Protein 8Q1R (pdb70)

Foldseek 3Di:
DKWKWWAWFDDPWIFFWIWTADLVPGDIGTFDGHPAGFFQWAWEDFPQKIWTAWGWTGHPVHIATFQWIWIAHQVVSDIDTFDGHPAGFGQWEWEDAPRKIKIAWHDGVLRTFQWIWIAHPVVSDIGTFDGEPARFGLWEWEDDPRKIKTAWHQRSDATFQWMWIADVVVSDIDTADGHPARFRQWYWYDADQWIKTAWHDRPDFTFQWMWIARPVVSDIGTFDGEPARFGQWEWDDDPRKIWIAFHDGPPDQFQWIWIAHPVVSDIDTRHGHPGGGGRIHIYMGDHD/DPPVPPDDD

B-factor: mean 31.78, std 9.61, range [19.74, 98.1]

Organism: Mus musculus (NCBI:txid10090)

GO terms:
  GO:0005884 actin filament (C, IDA)
  GO:0034599 cellular response to oxidative stress (P, IDA)
  GO:0005737 cytoplasm (C, IDA)
  GO:0016234 inclusion body (C, IDA)
  GO:0010506 regulation of autophagy (P, IDA)
  GO:0031463 Cul3-RING ubiquitin ligase complex (C, IDA)
  GO:0016567 protein ubiquitination (P, IDA)
  GO:0006511 ubiquitin-dependent protein catabolic process (P, IDA)
  GO:0005737 cytoplasm (C, EXP)
  GO:0005515 protein binding (F, IPI)
  GO:0005783 endoplasmic reticulum (C, IDA)
  GO:0071353 cellular response to interleukin-4 (P, IDA)
  GO:0001701 in utero embryonic development (P, IMP)
  GO:0045604 regulation of epidermal cell differentiation (P, IMP)
  GO:0006355 regulation of DNA-templated transcription (P, IMP)
  GO:0005737 cytoplasm (C, IPI)
  GO:0042802 identical protein binding (F, IPI)
  GO:0042802 identical protein binding (F, IMP)
  GO:0032991 protein-containing complex (C, IMP)
  GO:0097718 disordered domain specific binding (F, IPI)

InterPro domains:
  IPR000210 BTB/POZ domain [PF00651] (67-178)
  IPR000210 BTB/POZ domain [PS50097] (77-149)
  IPR000210 BTB/POZ domain [SM00225] (77-179)
  IPR006652 Kelch repeat type 1 [PF01344] (319-359)
  IPR006652 Kelch repeat type 1 [PF01344] (361-410)
  IPR006652 Kelch repeat type 1 [PF01344] (412-456)
  IPR006652 Kelch repeat type 1 [PF01344] (459-504)
  IPR006652 Kelch repeat type 1 [PF01344] (507-551)
  IPR006652 Kelch repeat type 1 [PF01344] (554-598)
  IPR006652 Kelch repeat type 1 [SM00612] (327-372)
  IPR006652 Kelch repeat type 1 [SM00612] (373-423)
  IPR006652 Kelch repeat type 1 [SM00612] (424-470)
  IPR006652 Kelch repeat type 1 [SM00612] (471-517)
  IPR006652 Kelch repeat type 1 [SM00612] (518-564)
  IPR006652 Kelch repeat type 1 [SM00612] (565-611)
  IPR011333 SKP1/BTB/POZ domain superfamily [G3DSA:3.30.710.10] (45-180)
  IPR011333 SKP1/BTB/POZ domain superfamily [SSF54695] (53-177)
  IPR011705 BTB/Kelch-associated [PF07707] (184-285)
  IPR011705 BTB/Kelch-associated [SM00875] (184-286)
  IPR015915 Kelch-type beta-propeller [G3DSA:2.120.10.80] (309-624)

Sequence (297 aa):
GRLIYTAGGYFRQSLSSYLEAYNPSNGSWLRLADLQVPRSGLAGCVVGGLLYAVGGRNNSPDGNTDSSALDCYNPMTNQWSPCASMSVPRNRIGVGVIDDGHIYAVGGSHGCCIHHSSVERYEPERDEWHLVAPMLTRRIGVGVAVLNRLLYAVGGFDGTNRLNSAECYYPERNEWRMITPMNTIRSGAGVCVVLHNCIYAAGGYDGQDQLNSVERYDVETETWTFVAPMRHHRSALGITVHQGKIYVLGGYDGHTFLDSVECYDPDSDTWSEVTRMTSGRSGVGVAVTMEPCDPETGECL

Nearest PDB structures (foldseek):
  6tg8-assembly1_AAA  TM=1.001E+00  e=6.255E-51  Homo sapiens
  7xm3-assembly1_A  TM=9.985E-01  e=1.032E-48  Homo sapiens
  8ehv-assembly2_B  TM=9.997E-01  e=8.430E-48  Homo sapiens
  6hrl-assembly2_B  TM=9.735E-01  e=6.333E-32  Homo sapiens
  6ttk-assembly3_C  TM=9.730E-01  e=1.495E-31  Homo sapiens

Radius of gyration: 16.95 Å; Cα contacts (8 Å, |Δi|>4): 980; chains: 2; bounding box: 41×48×44 Å

Secondary structure (DSSP, 8-state):
-EEEEEE--EESEE---EEEEETTTTEEEEEPPPSS--BS-EEEEETTEEEEE--EEEETTEEEE---EEEEETTTTEEEE-PPPSS--BT-EEEEETTEEEEE--EETTEE---EEEEETTTTEEEE-PPPSS--BS-EEEEETTEEEEE--B-SS-B---EEEEEGGGTEEEEEPPPSS--BS-EEEEETTEEEEE--B-SSSB---EEEEETTTTEEEE-PPPSS--BS-EEEEETTEEEEE--B-SS-B--EEEEEETTTTEEEEEEE-SS--BS-EEEEEE--/--TTT----

Solvent-accessible surface area: 11925 Å² total; per-residue (Å²): 83,124,3,0,1,0,3,0,0,4,86,182,68,1,14,21,62,0,9,1,8,18,36,106,105,37,51,50,84,144,18,30,62,8,116,89,40,6,2,13,8,13,13,10,36,22,80,22,57,3,7,0,0,0,0,53,29,13,34,117,143,36,67,96,28,20,29,32,1,20,11,0,50,3,136,74,63,114,19,55,100,30,30,68,10,67,42,28,0,13,28,12,5,15,6,43,9,94,25,42,0,11,0,0,0,0,13,80,54,113,100,38,15,31,30,0,1,44,4,26,36,134,144,66,60,28,86,107,33,21,74,8,108,28,146,0,12,8,8,5,15,8,38,21,124,161,36,0,9,0,2,0,0,43,38,34,111,86,72,21,58,22,0,0,0,5,52,38,154,163,77,62,10,107,90,23,52,66,5,90,24,72,1,0,5,16,3,10,10,32,7,132,63,13,0,4,0,1,0,0,18,41,32,162,69,12,20,38,26,0,0,75,8,43,31,131,81,106,67,18,74,98,20,22,72,2,151,55,72,0,0,12,14,3,25,17,43,18,160,26,84,0,16,0,2,0,0,21,43,38,165,58,38,9,32,6,1,0,9,1,40,29,141,62,67,70,19,56,74,57,26,166,6,84,44,15,0,0,9,11,2,15,9,16,3,75,78,60,98,47,47,5,9,5,10,76,178

Structure (mmCIF, N/CA/C/O backbone):
data_8Q1R
#
_entry.id   8Q1R
#
_cell.length_a   103.039
_cell.length_b   103.039
_cell.length_c   55.727
_cell.angle_alpha   90
_cell.angle_beta   90
_cell.angle_gamma   120
#
_symmetry.space_group_name_H-M   'P 61'
#
loop_
_entity.id
_entity.type
_entity.pdbx_description
1 polymer 'Kelch-like ECH-associated protein 1'
2 polymer 'Stapled peptide'
3 non-polymer 'SULFATE ION'
4 non-polymer 'SODIUM ION'
5 non-polymer 'ethyl 2-[(4,6-diethylpyrimidin-2-yl)-methyl-amino]ethanoate'
6 water water
#
loop_
_atom_site.group_PDB
_atom_site.id
_atom_site.type_symbol
_atom_site.label_atom_id
_atom_site.label_alt_id
_atom_site.label_comp_id
_atom_site.label_asym_id
_atom_site.label_entity_id
_atom_site.label_seq_id
_atom_site.pdbx_PDB_ins_code
_atom_site.Cartn_x
_atom_site.Cartn_y
_atom_site.Cartn_z
_atom_site.occupancy
_atom_site.B_iso_or_equiv
_atom_site.auth_seq_id
_atom_site.auth_comp_id
_atom_site.auth_asym_id
_atom_site.auth_atom_id
_atom_site.pdbx_PDB_model_num
ATOM 1 N N . GLY A 1 4 ? -98.311 96.207 17.876 1 44.74 325 GLY A N 1
ATOM 2 C CA . GLY A 1 4 ? -97.544 97.432 18.044 1 44.56 325 GLY A CA 1
ATOM 3 C C . GLY A 1 4 ? -96.655 97.768 16.858 1 43.76 325 GLY A C 1
ATOM 4 O O . GLY A 1 4 ? -95.601 98.399 17.028 1 45.18 325 GLY A O 1
ATOM 5 N N . ARG A 1 5 ? -97.072 97.362 15.651 1 41.1 326 ARG A N 1
ATOM 6 C CA . ARG A 1 5 ? -96.3 97.647 14.44 1 39.5 326 ARG A CA 1
ATOM 7 C C . ARG A 1 5 ? -96.981 98.703 13.565 1 36.18 326 ARG A C 1
ATOM 8 O O . ARG A 1 5 ? -98.207 98.707 13.388 1 35.63 326 ARG A O 1
ATOM 16 N N . LEU A 1 6 ? -96.172 99.653 13.051 1 32.77 327 LEU A N 1
ATOM 17 C CA . LEU A 1 6 ? -96.688 100.724 12.242 1 31.52 327 LEU A CA 1
ATOM 18 C C . LEU A 1 6 ? -96.118 100.724 10.827 1 28.81 327 LEU A C 1
ATOM 19 O O . LEU A 1 6 ? -95.045 100.185 10.576 1 29.03 327 LEU A O 1
ATOM 24 N N . ILE A 1 7 ? -96.86 101.298 9.898 1 26.34 328 ILE A N 1
ATOM 25 C CA . ILE A 1 7 ? -96.394 101.495 8.546 1 26.84 328 ILE A CA 1
ATOM 26 C C . ILE A 1 7 ? -95.786 102.901 8.455 1 27.15 328 ILE A C 1
ATOM 27 O O . ILE A 1 7 ? -96.499 103.894 8.61 1 27.36 328 ILE A O 1
ATOM 32 N N . TYR A 1 8 ? -94.496 102.967 8.239 1 25.99 329 TYR A N 1
ATOM 33 C CA . TYR A 1 8 ? -93.797 104.264 8.135 1 26.27 329 TYR A CA 1
ATOM 34 C C . TYR A 1 8 ? -93.701 104.707 6.7 1 25.75 329 TYR A C 1
ATOM 35 O O . TYR A 1 8 ? -93.32 103.898 5.853 1 25.29 329 TYR A O 1
ATOM 44 N N . THR A 1 9 ? -93.94 106.006 6.407 1 25.62 330 THR A N 1
ATOM 45 C CA . THR A 1 9 ? -93.747 106.542 5.065 1 26.62 330 THR A CA 1
ATOM 46 C C . THR A 1 9 ? -92.764 107.696 5.214 1 26.82 330 THR A C 1
ATOM 47 O O . THR A 1 9 ? -92.978 108.598 6.018 1 27.43 330 THR A O 1
ATOM 51 N N . ALA A 1 10 ? -91.736 107.659 4.419 1 25 331 ALA A N 1
ATOM 52 C CA . ALA A 1 10 ? -90.657 108.632 4.5 1 25.16 331 ALA A CA 1
ATOM 53 C C . ALA A 1 10 ? -90.491 109.332 3.191 1 24.96 331 ALA A C 1
ATOM 54 O O . ALA A 1 10 ? -90.47 108.699 2.144 1 24.79 331 ALA A O 1
ATOM 56 N N . GLY A 1 11 ? -90.329 110.651 3.252 1 24.63 332 GLY A N 1
ATOM 57 C CA . GLY A 1 11 ? -90.079 111.407 2.039 1 25.66 332 GLY A CA 1
ATOM 58 C C . GLY A 1 11 ? -91.24 111.454 1.071 1 25.47 332 GLY A C 1
ATOM 59 O O . GLY A 1 11 ? -92.427 111.397 1.465 1 26.01 332 GLY A O 1
ATOM 60 N N . GLY A 1 12 ? -90.894 111.603 -0.203 1 24.92 333 GLY A N 1
ATOM 61 C CA . GLY A 1 12 ? -91.918 111.736 -1.229 1 26.21 333 GLY A CA 1
ATOM 62 C C . GLY A 1 12 ? -91.892 113.096 -1.907 1 26.52 333 GLY A C 1
ATOM 63 O O . GLY A 1 12 ? -90.987 113.906 -1.677 1 25.31 333 GLY A O 1
ATOM 64 N N . TYR A 1 13 ? -92.89 113.361 -2.749 1 25.87 334 TYR A N 1
ATOM 65 C CA . TYR A 1 13 ? -92.944 114.592 -3.512 1 26.78 334 TYR A CA 1
ATOM 66 C C . TYR A 1 13 ? -94.354 115.127 -3.652 1 28.22 334 TYR A C 1
ATOM 67 O O . TYR A 1 13 ? -95.289 114.361 -3.935 1 28.31 334 TYR A O 1
ATOM 76 N N . PHE A 1 14 ? -94.443 116.454 -3.54 1 28.78 335 PHE A N 1
ATOM 77 C CA . PHE A 1 14 ? -95.643 117.222 -3.812 1 30.68 335 PHE A CA 1
ATOM 78 C C . PHE A 1 14 ? -95.119 118.648 -3.923 1 31.26 335 PHE A C 1
ATOM 79 O O . PHE A 1 14 ? -94.686 119.228 -2.922 1 31.38 335 PHE A O 1
ATOM 87 N N . ARG A 1 15 ? -95.011 119.154 -5.141 1 31.97 336 ARG A N 1
ATOM 88 C CA . ARG A 1 15 ? -94.45 120.489 -5.47 1 31.99 336 ARG A CA 1
ATOM 89 C C . ARG A 1 15 ? -92.954 120.463 -5.397 1 32.43 336 ARG A C 1
ATOM 90 O O . ARG A 1 15 ? -92.293 120.973 -6.286 1 33.49 336 ARG A O 1
ATOM 98 N N . GLN A 1 16 ? -92.414 119.837 -4.361 1 30.09 337 GLN A N 1
ATOM 99 C CA . GLN A 1 16 ? -90.967 119.622 -4.198 1 29.28 337 GLN A CA 1
ATOM 100 C C . GLN A 1 16 ? -90.779 118.326 -3.418 1 28.27 337 GLN A C 1
ATOM 101 O O . GLN A 1 16 ? -91.745 117.787 -2.828 1 27.53 337 GLN A O 1
ATOM 107 N N . SER A 1 17 ? -89.533 117.806 -3.364 1 26.92 338 SER A N 1
ATOM 108 C CA . SER A 1 17 ? -89.291 116.608 -2.548 1 27.41 338 SER A CA 1
ATOM 109 C C . SER A 1 17 ? -89.474 117.014 -1.077 1 27.36 338 SER A C 1
ATOM 110 O O . SER A 1 17 ? -89.207 118.168 -0.668 1 27.95 338 SER A O 1
ATOM 113 N N . LEU A 1 18 ? -89.919 116.065 -0.303 1 26.16 339 LEU A N 1
ATOM 114 C CA . LEU A 1 18 ? -90.392 116.247 1.053 1 26.43 339 LEU A CA 1
ATOM 115 C C . LEU A 1 18 ? -89.495 115.558 2.089 1 26.84 339 LEU A C 1
ATOM 116 O O . LEU A 1 18 ? -88.788 114.585 1.777 1 25.91 339 LEU A O 1
ATOM 121 N N A SER A 1 19 ? -89.551 116.04 3.331 0.5 27.35 340 SER A N 1
ATOM 122 N N B SER A 1 19 ? -89.568 116.024 3.33 0.5 26.6 340 SER A N 1
ATOM 123 C CA A SER A 1 19 ? -88.801 115.422 4.416 0.5 28.08 340 SER A CA 1
ATOM 124 C CA B SER A 1 19 ? -88.816 115.415 4.421 0.5 26.44 340 SER A CA 1
ATOM 125 C C A SER A 1 19 ? -89.702 114.728 5.453 0.5 28.79 340 SER A C 1
ATOM 126 C C B SER A 1 19 ? -89.695 114.66 5.421 0.5 28.22 340 SER A C 1
ATOM 127 O O A SER A 1 19 ? -89.19 114.312 6.492 0.5 29.19 340 SER A O 1
ATOM 128 O O B SER A 1 19 ? -89.168 114.16 6.417 0.5 28.67 340 SER A O 1
ATOM 133 N N . TYR A 1 20 ? -91.011 114.554 5.167 1 27.93 341 TYR A N 1
ATOM 134 C CA . TYR A 1 20 ? -91.897 113.958 6.124 1 29.23 341 TYR A CA 1
ATOM 135 C C . TYR A 1 20 ? -91.543 112.539 6.517 1 28.48 341 TYR A C 1
ATOM 136 O O . TYR A 1 20 ? -91.151 111.743 5.671 1 28.52 341 TYR A O 1
ATOM 145 N N . LEU A 1 21 ? -91.694 112.243 7.792 1 27.61 342 LEU A N 1
ATOM 146 C CA . LEU A 1 21 ? -91.729 110.873 8.265 1 27.49 342 LEU A CA 1
ATOM 147 C C . LEU A 1 21 ? -93.039 110.743 9.033 1 27.76 342 LEU A C 1
ATOM 148 O O . LEU A 1 21 ? -93.243 111.439 10.03 1 29.29 342 LEU A O 1
ATOM 153 N N . GLU A 1 22 ? -93.955 109.902 8.523 1 27.43 343 GLU A N 1
ATOM 154 C CA . GLU A 1 22 ? -95.23 109.736 9.205 1 27.93 343 GLU A CA 1
ATOM 155 C C . GLU A 1 22 ? -95.481 108.225 9.382 1 29.18 343 GLU A C 1
ATOM 156 O O . GLU A 1 22 ? -94.943 107.418 8.61 1 31.08 343 GLU A O 1
ATOM 162 N N . ALA A 1 23 ? -96.196 107.848 10.436 1 28.56 344 ALA A N 1
ATOM 163 C CA . ALA A 1 23 ? -96.428 106.432 10.705 1 29.59 344 ALA A CA 1
ATOM 164 C C . ALA A 1 23 ? -97.908 106.171 10.886 1 30.37 344 ALA A C 1
ATOM 165 O O . ALA A 1 23 ? -98.58 106.87 11.645 1 30.99 344 ALA A O 1
ATOM 167 N N . TYR A 1 24 ? -98.398 105.188 10.166 1 30.15 345 TYR A N 1
ATOM 168 C CA . TYR A 1 24 ? -99.799 104.777 10.182 1 30.79 345 TYR A CA 1
ATOM 169 C C . TYR A 1 24 ? -99.978 103.536 11.039 1 31.39 345 TYR A C 1
ATOM 170 O O . TYR A 1 24 ? -99.2 102.584 10.912 1 30.54 345 TYR A O 1
ATOM 179 N N . ASN A 1 25 ? -100.997 103.542 11.914 1 31.83 346 ASN A N 1
ATOM 180 C CA . ASN A 1 25 ? -101.32 102.396 12.76 1 32.24 346 ASN A CA 1
ATOM 181 C C . ASN A 1 25 ? -102.58 101.718 12.24 1 33.83 346 ASN A C 1
ATOM 182 O O . ASN A 1 25 ? -103.682 102.152 12.548 1 33.73 346 ASN A O 1
ATOM 187 N N . PRO A 1 26 ? -102.439 100.572 11.558 1 32.94 347 PRO A N 1
ATOM 188 C CA . PRO A 1 26 ? -103.626 99.874 11.048 1 33.26 347 PRO A CA 1
ATOM 189 C C . PRO A 1 26 ? -104.594 99.492 12.142 1 34.16 347 PRO A C 1
ATOM 190 O O . PRO A 1 26 ? -105.797 99.387 11.87 1 35.28 347 PRO A O 1
ATOM 194 N N . SER A 1 27 ? -104.093 99.268 13.371 1 34.38 348 SER A N 1
ATOM 195 C CA . SER A 1 27 ? -104.986 98.849 14.464 1 36.58 348 SER A CA 1
ATOM 196 C C . SER A 1 27 ? -105.989 99.936 14.877 1 36.95 348 SER A C 1
ATOM 197 O O . SER A 1 27 ? -107.048 99.593 15.405 1 36.71 348 SER A O 1
ATOM 200 N N . ASN A 1 28 ? -105.646 101.267 14.722 1 35.54 349 ASN A N 1
ATOM 201 C CA . ASN A 1 28 ? -106.606 102.289 15.151 1 36.19 349 ASN A CA 1
ATOM 202 C C . ASN A 1 28 ? -106.848 103.422 14.118 1 36.6 349 ASN A C 1
ATOM 203 O O . ASN A 1 28 ? -107.544 104.373 14.436 1 38.24 349 ASN A O 1
ATOM 208 N N . GLY A 1 29 ? -106.23 103.316 12.934 1 36.03 350 GLY A N 1
ATOM 209 C CA . GLY A 1 29 ? -106.4 104.254 11.839 1 37.15 350 GLY A CA 1
ATOM 210 C C . GLY A 1 29 ? -105.689 105.581 12.043 1 37.93 350 GLY A C 1
ATOM 211 O O . GLY A 1 29 ? -105.89 106.508 11.248 1 39.47 350 GLY A O 1
ATOM 212 N N . SER A 1 30 ? -104.82 105.692 13.068 1 36.28 351 SER A N 1
ATOM 213 C CA . SER A 1 30 ? -104.155 106.983 13.344 1 35.76 351 SER A CA 1
ATOM 214 C C . SER A 1 30 ? -102.887 107.174 12.562 1 34.37 351 SER A C 1
ATOM 215 O O . SER A 1 30 ? -102.183 106.198 12.195 1 34.05 351 SER A O 1
ATOM 218 N N . TRP A 1 31 ? -102.539 108.449 12.369 1 33.04 352 TRP A N 1
ATOM 219 C CA . TRP A 1 31 ? -101.27 108.813 11.746 1 33.5 352 TRP A CA 1
ATOM 220 C C . TRP A 1 31 ? -100.475 109.628 12.771 1 35.3 352 TRP A C 1
ATOM 221 O O . TRP A 1 31 ? -101.051 110.441 13.506 1 37.51 352 TRP A O 1
ATOM 232 N N . LEU A 1 32 ? -99.168 109.438 12.81 1 34.86 353 LEU A N 1
ATOM 233 C CA . LEU A 1 32 ? -98.298 110.176 13.717 1 35.92 353 LEU A CA 1
ATOM 234 C C . LEU A 1 32 ? -97.245 110.836 12.879 1 34.05 353 LEU A C 1
ATOM 235 O O . LEU A 1 32 ? -96.622 110.16 12.085 1 32.59 353 LEU A O 1
ATOM 240 N N . ARG A 1 33 ? -97.001 112.133 13.08 1 33.27 354 ARG A N 1
ATOM 241 C CA . ARG A 1 33 ? -95.901 112.781 12.373 1 32.75 354 ARG A CA 1
ATOM 242 C C . ARG A 1 33 ? -94.683 112.669 13.29 1 34.49 354 ARG A C 1
ATOM 243 O O . ARG A 1 33 ? -94.725 113.076 14.453 1 36.99 354 ARG A O 1
ATOM 251 N N . LEU A 1 34 ? -93.567 112.204 12.744 1 31.98 355 LEU A N 1
ATOM 252 C CA . LEU A 1 34 ? -92.362 111.98 13.507 1 32.13 355 LEU A CA 1
ATOM 253 C C . LEU A 1 34 ? -91.225 112.858 12.964 1 32.46 355 LEU A C 1
ATOM 254 O O . LEU A 1 34 ? -91.455 113.755 12.118 1 33.33 355 LEU A O 1
ATOM 259 N N . ALA A 1 35 ? -89.994 112.653 13.469 1 32.91 356 ALA A N 1
ATOM 260 C CA . ALA A 1 35 ? -88.885 113.527 13.055 1 31.8 356 ALA A CA 1
ATOM 261 C C . ALA A 1 35 ? -88.649 113.538 11.552 1 30.52 356 ALA A C 1
ATOM 262 O O . ALA A 1 35 ? -88.676 112.487 10.912 1 29.4 356 ALA A O 1
ATOM 264 N N . ASP A 1 36 ? -88.529 114.718 10.983 1 30.41 357 ASP A N 1
ATOM 265 C CA . ASP A 1 36 ? -88.265 114.875 9.566 1 29.35 357 ASP A CA 1
ATOM 266 C C . ASP A 1 36 ? -86.931 114.283 9.188 1 27.8 357 ASP A C 1
ATOM 267 O O . ASP A 1 36 ? -85.952 114.391 9.944 1 29.09 357 ASP A O 1
ATOM 272 N N . LEU A 1 37 ? -86.833 113.779 7.94 1 26.67 358 LEU A N 1
ATOM 273 C CA . LEU A 1 37 ? -85.529 113.466 7.342 1 27.35 358 LEU A CA 1
ATOM 274 C C . LEU A 1 37 ? -84.654 114.763 7.359 1 29.59 358 LEU A C 1
ATOM 275 O O . LEU A 1 37 ? -85.169 115.891 7.254 1 30.48 358 LEU A O 1
ATOM 280 N N . GLN A 1 38 ? -83.356 114.564 7.481 1 30.26 359 GLN A N 1
ATOM 281 C CA . GLN A 1 38 ? -82.42 115.689 7.507 1 31.06 359 GLN A CA 1
ATOM 282 C C . GLN A 1 38 ? -82.346 116.401 6.14 1 30.56 359 GLN A C 1
ATOM 283 O O . GLN A 1 38 ? -82.103 117.618 6.063 1 30.77 359 GLN A O 1
ATOM 289 N N . VAL A 1 39 ? -82.557 115.639 5.059 1 28.7 360 VAL A N 1
ATOM 290 C CA . VAL A 1 39 ? -82.54 116.161 3.708 1 28.47 360 VAL A CA 1
ATOM 291 C C . VAL A 1 39 ? -83.814 115.67 3.011 1 27.4 360 VAL A C 1
ATOM 292 O O . VAL A 1 39 ? -84.076 114.432 3.006 1 28.34 360 VAL A O 1
ATOM 296 N N . PRO A 1 40 ? -84.578 116.542 2.34 1 27.21 361 PRO A N 1
ATOM 297 C CA . PRO A 1 40 ? -85.769 116.04 1.611 1 27.71 361 PRO A CA 1
ATOM 298 C C . PRO A 1 40 ? -85.361 115.084 0.494 1 26.26 361 PRO A C 1
ATOM 299 O O . PRO A 1 40 ? -84.304 115.286 -0.137 1 26.69 361 PRO A O 1
ATOM 303 N N . ARG A 1 41 ? -86.242 114.111 0.19 1 24.6 362 ARG A N 1
ATOM 304 C CA . ARG A 1 41 ? -85.941 113.199 -0.889 1 24.11 362 ARG A CA 1
ATOM 305 C C . ARG A 1 41 ? -87.21 112.507 -1.334 1 24.76 362 ARG A C 1
ATOM 306 O O . ARG A 1 41 ? -88.08 112.22 -0.511 1 24.68 362 ARG A O 1
ATOM 314 N N . SER A 1 42 ? -87.333 112.33 -2.632 1 24.44 363 SER A N 1
ATOM 315 C CA . SER A 1 42 ? -88.357 111.482 -3.267 1 24.85 363 SER A CA 1
ATOM 316 C C . SER A 1 42 ? -87.602 110.425 -4.145 1 24.89 363 SER A C 1
ATOM 317 O O . SER A 1 42 ? -86.386 110.551 -4.412 1 23.62 363 SER A O 1
ATOM 320 N N . GLY A 1 43 ? -88.28 109.331 -4.479 1 23.58 364 GLY A N 1
ATOM 321 C CA . GLY A 1 43 ? -87.628 108.267 -5.245 1 22.92 364 GLY A CA 1
ATOM 322 C C . GLY A 1 43 ? -86.649 107.455 -4.409 1 22.89 364 GLY A C 1
ATOM 323 O O . GLY A 1 43 ? -85.762 106.773 -4.967 1 21.77 364 GLY A O 1
ATOM 324 N N . LEU A 1 44 ? -86.786 107.535 -3.083 1 22.49 365 LEU A N 1
ATOM 325 C CA . LEU A 1 44 ? -85.99 106.752 -2.153 1 23.42 365 LEU A CA 1
ATOM 326 C C . LEU A 1 44 ? -86.696 105.426 -1.873 1 22.75 365 LEU A C 1
ATOM 327 O O . LEU A 1 44 ? -87.841 105.23 -2.288 1 24.55 365 LEU A O 1
ATOM 332 N N . ALA A 1 45 ? -86.033 104.558 -1.125 1 22.5 366 ALA A N 1
ATOM 333 C CA . ALA A 1 45 ? -86.688 103.352 -0.648 1 21.95 366 ALA A CA 1
ATOM 334 C C . ALA A 1 45 ? -86.521 103.297 0.847 1 23.28 366 ALA A C 1
ATOM 335 O O . ALA A 1 45 ? -85.545 103.829 1.401 1 24.64 366 ALA A O 1
ATOM 337 N N . GLY A 1 46 ? -87.449 102.627 1.517 1 23.2 367 GLY A N 1
ATOM 338 C CA . GLY A 1 46 ? -87.336 102.409 2.947 1 23.39 367 GLY A CA 1
ATOM 339 C C . GLY A 1 46 ? -87.172 100.92 3.23 1 24.63 367 GLY A C 1
ATOM 340 O O . GLY A 1 46 ? -87.624 100.084 2.439 1 24.4 367 GLY A O 1
ATOM 341 N N . CYS A 1 47 ? -86.576 100.596 4.37 1 23.61 368 CYS A N 1
ATOM 342 C CA . CYS A 1 47 ? -86.496 99.206 4.807 1 24.02 368 CYS A CA 1
ATOM 343 C C . CYS A 1 47 ? -86.201 99.167 6.3 1 25.16 368 CYS A C 1
ATOM 344 O O . CYS A 1 47 ? -85.852 100.195 6.896 1 24.58 368 CYS A O 1
ATOM 347 N N . VAL A 1 48 ? -86.307 97.989 6.917 1 25.88 369 VAL A N 1
ATOM 348 C CA . VAL A 1 48 ? -86.05 97.865 8.333 1 26.98 369 VAL A CA 1
ATOM 349 C C . VAL A 1 48 ? -85.078 96.711 8.587 1 28.34 369 VAL A C 1
ATOM 350 O O . VAL A 1 48 ? -85.19 95.643 7.968 1 28.52 369 VAL A O 1
ATOM 354 N N . VAL A 1 49 ? -84.12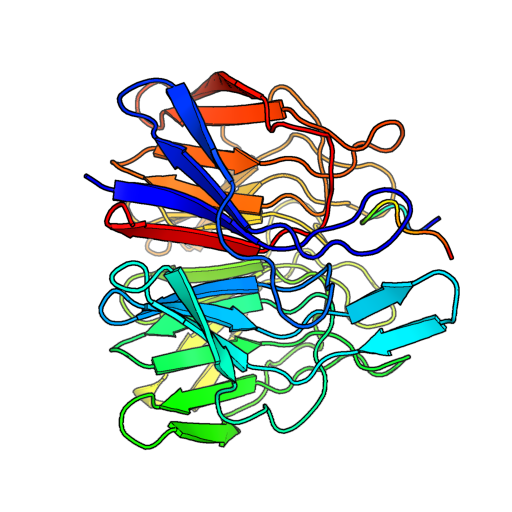5 96.924 9.485 1 27.86 370 VAL A N 1
ATOM 355 C CA . VAL A 1 49 ? -83.189 95.879 9.92 1 28.35 370 VAL A CA 1
ATOM 356 C C . VAL A 1 49 ? -83.025 96.029 11.416 1 30.65 370 VAL A C 1
ATOM 357 O O . VAL A 1 49 ? -82.674 97.116 11.868 1 30.6 370 VAL A O 1
ATOM 361 N N . GLY A 1 50 ? -83.313 94.969 12.179 1 33.66 371 GLY A N 1
ATOM 362 C CA . GLY A 1 50 ? -83.13 94.997 13.631 1 36.63 371 GLY A CA 1
ATOM 363 C C . GLY A 1 50 ? -83.836 96.13 14.349 1 39.58 371 GLY A C 1
ATOM 364 O O . GLY A 1 50 ? -83.236 96.825 15.176 1 41.56 371 GLY A O 1
ATOM 365 N N . GLY A 1 51 ? -85.076 96.368 13.967 1 40.31 372 GLY A N 1
ATOM 366 C CA . GLY A 1 51 ? -85.873 97.432 14.576 1 41.57 372 GLY A CA 1
ATOM 367 C C . GLY A 1 51 ? -85.57 98.849 14.117 1 41.74 372 GLY A C 1
ATOM 368 O O . GLY A 1 51 ? -86.28 99.781 14.517 1 43.68 372 GLY A O 1
ATOM 369 N N . LEU A 1 52 ? -84.51 99.053 13.31 1 38.72 373 LEU A N 1
ATOM 370 C CA . LEU A 1 52 ? -84.162 100.398 12.837 1 36.8 373 LEU A CA 1
ATOM 371 C C . LEU A 1 52 ? -84.718 100.62 11.447 1 32.05 373 LEU A C 1
ATOM 372 O O . LEU A 1 52 ? -84.625 99.726 10.6 1 30.69 373 LEU A O 1
ATOM 377 N N . LEU A 1 53 ? -85.198 101.828 11.172 1 29.16 374 LEU A N 1
ATOM 378 C CA . LEU A 1 53 ? -85.728 102.151 9.853 1 27.84 374 LEU A CA 1
ATOM 379 C C . LEU A 1 53 ? -84.629 102.833 9.042 1 26.65 374 LEU A C 1
ATOM 380 O O . LEU A 1 53 ? -83.942 103.719 9.56 1 28.66 374 LEU A O 1
ATOM 385 N N . TYR A 1 54 ? -84.469 102.466 7.784 1 24.91 375 TYR A N 1
ATOM 386 C CA . TYR A 1 54 ? -83.461 103.08 6.914 1 25.33 375 TYR A CA 1
ATOM 387 C C . TYR A 1 54 ? -84.118 103.729 5.737 1 23.61 375 TYR A C 1
ATOM 388 O O . TYR A 1 54 ? -85.09 103.192 5.179 1 24.03 375 TYR A O 1
ATOM 397 N N . ALA A 1 55 ? -83.575 104.899 5.336 1 23.79 376 ALA A N 1
ATOM 398 C CA . ALA A 1 55 ? -84.007 105.622 4.154 1 23.37 376 ALA A CA 1
ATOM 399 C C . ALA A 1 55 ? -82.8 105.614 3.239 1 23.3 376 ALA A C 1
ATOM 400 O O . ALA A 1 55 ? -81.707 105.99 3.657 1 25.03 376 ALA A O 1
ATOM 402 N N . VAL A 1 56 ? -82.991 105.122 2.024 1 22.15 377 VAL A N 1
ATOM 403 C CA . VAL A 1 56 ? -81.908 104.872 1.073 1 20.86 377 VAL A CA 1
ATOM 404 C C . VAL A 1 56 ? -82.094 105.576 -0.276 1 20.44 377 VAL A C 1
ATOM 405 O O . VAL A 1 56 ? -83.133 105.421 -0.926 1 21.31 377 VAL A O 1
ATOM 409 N N . GLY A 1 57 ? -81.07 106.293 -0.731 1 21.68 378 GLY A N 1
ATOM 410 C CA . GLY A 1 57 ? -81.099 106.879 -2.062 1 21.64 378 GLY A CA 1
ATOM 411 C C . GLY A 1 57 ? -82.173 107.935 -2.247 1 21.71 378 GLY A C 1
ATOM 412 O O . GLY A 1 57 ? -82.581 108.614 -1.288 1 23.05 378 GLY A O 1
ATOM 413 N N . GLY A 1 58 ? -82.615 108.063 -3.486 1 21.21 379 GLY A N 1
ATOM 414 C CA . GLY A 1 58 ? -83.596 109.079 -3.863 1 22.64 379 GLY A CA 1
ATOM 415 C C . GLY A 1 58 ? -82.924 110.319 -4.468 1 23.31 379 GLY A C 1
ATOM 416 O O . GLY A 1 58 ? -81.777 110.278 -4.896 1 23.39 379 GLY A O 1
ATOM 417 N N . ARG A 1 59 ? -83.686 111.436 -4.527 1 23.14 380 ARG A N 1
ATOM 418 C CA . ARG A 1 59 ? -83.172 112.669 -5.095 1 23.83 380 ARG A CA 1
ATOM 419 C C . ARG A 1 59 ? -83.984 113.815 -4.475 1 24.7 380 ARG A C 1
ATOM 420 O O . ARG A 1 59 ? -85.207 113.682 -4.282 1 23.95 380 ARG A O 1
ATOM 428 N N . ASN A 1 60 ? -83.286 114.916 -4.177 1 24.17 381 ASN A N 1
ATOM 429 C CA . ASN A 1 60 ? -83.975 116.105 -3.682 1 24.8 381 ASN A CA 1
ATOM 430 C C . ASN A 1 60 ? -84.271 116.979 -4.875 1 26.64 381 ASN A C 1
ATOM 431 O O . ASN A 1 60 ? -83.356 117.643 -5.423 1 26.85 381 ASN A O 1
ATOM 436 N N . ASN A 1 61 ? -85.523 117.005 -5.309 1 25.97 382 ASN A N 1
ATOM 437 C CA . ASN A 1 61 ? -85.966 117.834 -6.418 1 26.93 382 ASN A CA 1
ATOM 438 C C . ASN A 1 61 ? -86.557 119.064 -5.737 1 28.47 382 ASN A C 1
ATOM 439 O O . ASN A 1 61 ? -87.709 119.038 -5.291 1 29.08 382 ASN A O 1
ATOM 444 N N . SER A 1 62 ? -85.734 120.111 -5.595 1 29.3 383 SER A N 1
ATOM 445 C CA . SER A 1 62 ? -86.088 121.291 -4.834 1 32.52 383 SER A CA 1
ATOM 446 C C . SER A 1 62 ? -86.23 122.475 -5.778 1 34.8 383 SER A C 1
ATOM 447 O O . SER A 1 62 ? -85.76 122.437 -6.922 1 34.25 383 SER A O 1
ATOM 450 N N . PRO A 1 63 ? -86.732 123.625 -5.255 1 38.17 384 PRO A N 1
ATOM 451 C CA . PRO A 1 63 ? -86.781 124.826 -6.076 1 38.82 384 PRO A CA 1
ATOM 452 C C . PRO A 1 63 ? -85.404 125.229 -6.604 1 39.26 384 PRO A C 1
ATOM 453 O O . PRO A 1 63 ? -85.336 125.903 -7.625 1 42.24 384 PRO A O 1
ATOM 457 N N . ASP A 1 64 ? -84.317 124.874 -5.887 1 37.66 385 ASP A N 1
ATOM 458 C CA . ASP A 1 64 ? -82.976 125.279 -6.322 1 39.08 385 ASP A CA 1
ATOM 459 C C . ASP A 1 64 ? -82.22 124.233 -7.108 1 36.97 385 ASP A C 1
ATOM 460 O O . ASP A 1 64 ? -81.051 124.449 -7.371 1 37.74 385 ASP A O 1
ATOM 465 N N . GLY A 1 65 ? -82.843 123.097 -7.431 1 34.08 386 GLY A N 1
ATOM 466 C CA . GLY A 1 65 ? -82.153 122.106 -8.234 1 32.9 386 GLY A CA 1
ATOM 467 C C . GLY A 1 65 ? -82.381 120.695 -7.8 1 31.14 386 GLY A C 1
ATOM 468 O O . GLY A 1 65 ? -83.168 120.43 -6.896 1 31.93 386 GLY A O 1
ATOM 469 N N . ASN A 1 66 ? -81.802 119.788 -8.572 1 30.19 387 ASN A N 1
ATOM 470 C CA . ASN A 1 66 ? -81.962 118.374 -8.351 1 30.29 387 ASN A CA 1
ATOM 471 C C . ASN A 1 66 ? -80.662 117.752 -7.852 1 30.18 387 ASN A C 1
ATOM 472 O O . ASN A 1 66 ? -79.607 117.997 -8.465 1 32.62 387 ASN A O 1
ATOM 477 N N . THR A 1 67 ? -80.694 117.109 -6.696 1 26.23 388 THR A N 1
ATOM 478 C CA . THR A 1 67 ? -79.461 116.48 -6.204 1 24.55 388 THR A CA 1
ATOM 479 C C . THR A 1 67 ? -79.752 115.001 -5.934 1 23.72 388 THR A C 1
ATOM 480 O O . THR A 1 67 ? -80.541 114.716 -5.038 1 24.65 388 THR A O 1
ATOM 484 N N . ASP A 1 68 ? -79.152 114.083 -6.716 1 23.22 389 ASP A N 1
ATOM 485 C CA . ASP A 1 68 ? -79.355 112.653 -6.446 1 22.68 389 ASP A CA 1
ATOM 486 C C . ASP A 1 68 ? -78.635 112.279 -5.164 1 24.22 389 ASP A C 1
ATOM 487 O O . ASP A 1 68 ? -77.575 112.814 -4.855 1 25.05 389 ASP A O 1
ATOM 492 N N . SER A 1 69 ? -79.197 111.331 -4.429 1 22.58 390 SER A N 1
ATOM 493 C CA . SER A 1 69 ? -78.68 110.957 -3.127 1 22.11 390 SER A CA 1
ATOM 494 C C . SER A 1 69 ? -78.033 109.59 -3.125 1 22.55 390 SER A C 1
ATOM 495 O O . SER A 1 69 ? -78.622 108.603 -3.601 1 21.83 390 SER A O 1
ATOM 498 N N . SER A 1 70 ? -76.827 109.559 -2.527 1 22.9 391 SER A N 1
ATOM 499 C CA . SER A 1 70 ? -76.191 108.283 -2.209 1 22.33 391 SER A CA 1
ATOM 500 C C . SER A 1 70 ? -76.401 107.957 -0.687 1 24.05 391 SER A C 1
ATOM 501 O O . SER A 1 70 ? -75.754 107.042 -0.151 1 24.24 391 SER A O 1
ATOM 504 N N . ALA A 1 71 ? -77.279 108.696 0.016 1 23.19 392 ALA A N 1
ATOM 505 C CA . ALA A 1 71 ? -77.371 108.58 1.438 1 23.61 392 ALA A CA 1
ATOM 506 C C . ALA A 1 71 ? -78.096 107.378 1.927 1 23.77 392 ALA A C 1
ATOM 507 O O . ALA A 1 71 ? -79.063 106.893 1.325 1 24.31 392 ALA A O 1
ATOM 509 N N . LEU A 1 72 ? -77.607 106.914 3.087 1 24.15 393 LEU A N 1
ATOM 510 C CA . LEU A 1 72 ? -78.276 105.927 3.885 1 24.44 393 LEU A CA 1
ATOM 511 C C . LEU A 1 72 ? -78.422 106.601 5.262 1 25.32 393 LEU A C 1
ATOM 512 O O . LEU A 1 72 ? -77.407 106.98 5.88 1 26.05 393 LEU A O 1
ATOM 517 N N . ASP A 1 73 ? -79.67 106.785 5.729 1 25.31 394 ASP A N 1
ATOM 518 C CA . ASP A 1 73 ? -79.977 107.395 7.023 1 26.27 394 ASP A CA 1
ATOM 519 C C . ASP A 1 73 ? -80.754 106.412 7.854 1 27.49 394 ASP A C 1
ATOM 520 O O . ASP A 1 73 ? -81.567 105.647 7.324 1 27.5 394 ASP A O 1
ATOM 525 N N . CYS A 1 74 ? -80.465 106.394 9.132 1 29.41 395 CYS A N 1
ATOM 526 C CA . CYS A 1 74 ? -80.962 105.47 10.137 1 32.45 395 CYS A CA 1
ATOM 527 C C . CYS A 1 74 ? -81.885 106.177 11.13 1 31.83 395 CYS A C 1
ATOM 528 O O . CYS A 1 74 ? -81.482 107.159 11.738 1 32.21 395 CYS A O 1
ATOM 531 N N . TYR A 1 75 ? -83.106 105.709 11.261 1 31.04 396 TYR A N 1
ATOM 532 C CA . TYR A 1 75 ? -84.077 106.255 12.207 1 31.43 396 TYR A CA 1
ATOM 533 C C . TYR A 1 75 ? -84.288 105.251 13.338 1 32.77 396 TYR A C 1
ATOM 534 O O . TYR A 1 75 ? -84.581 104.081 13.062 1 33.1 396 TYR A O 1
ATOM 543 N N . ASN A 1 76 ? -84.183 105.695 14.593 1 32.66 397 ASN A N 1
ATOM 544 C CA . ASN A 1 76 ? -84.422 104.812 15.726 1 34.01 397 ASN A CA 1
ATOM 545 C C . ASN A 1 76 ? -85.75 105.19 16.348 1 34.97 397 ASN A C 1
ATOM 546 O O . ASN A 1 76 ? -85.831 106.256 16.96 1 34.71 397 ASN A O 1
ATOM 551 N N . PRO A 1 77 ? -86.778 104.322 16.273 1 35.93 398 PRO A N 1
ATOM 552 C CA . PRO A 1 77 ? -88.075 104.672 16.88 1 37.72 398 PRO A CA 1
ATOM 553 C C . PRO A 1 77 ? -88.021 104.902 18.386 1 40.15 398 PRO A C 1
ATOM 554 O O . PRO A 1 77 ? -88.812 105.698 18.902 1 41.08 398 PRO A O 1
ATOM 558 N N . MET A 1 78 ? -87.083 104.238 19.089 1 41.21 399 MET A N 1
ATOM 559 C CA . MET A 1 78 ? -86.93 104.402 20.54 1 42.91 399 MET A CA 1
ATOM 560 C C . MET A 1 78 ? -86.507 105.842 20.92 1 43.6 399 MET A C 1
ATOM 561 O O . MET A 1 78 ? -86.776 106.264 22.037 1 44.71 399 MET A O 1
ATOM 566 N N . THR A 1 79 ? -85.801 106.576 20.026 1 42.3 400 THR A N 1
ATOM 567 C CA . THR A 1 79 ? -85.39 107.945 20.326 1 42.44 400 THR A CA 1
ATOM 568 C C . THR A 1 79 ? -86.025 108.996 19.415 1 41.32 400 THR A C 1
ATOM 569 O O . THR A 1 79 ? -85.857 110.183 19.683 1 42.39 400 THR A O 1
ATOM 573 N N . ASN A 1 80 ? -86.704 108.582 18.323 1 39.51 401 ASN A N 1
ATOM 574 C CA . ASN A 1 80 ? -87.276 109.495 17.331 1 39.16 401 ASN A CA 1
ATOM 575 C C . ASN A 1 80 ? -86.168 110.375 16.726 1 38.78 401 ASN A C 1
ATOM 576 O O . ASN A 1 80 ? -86.338 111.587 16.583 1 38.93 401 ASN A O 1
ATOM 581 N N . GLN A 1 81 ? -85.008 109.789 16.43 1 37.66 402 GLN A N 1
ATOM 582 C CA . GLN A 1 81 ? -83.885 110.542 15.883 1 36.38 402 GLN A CA 1
ATOM 583 C C . GLN A 1 81 ? -83.33 109.85 14.664 1 34.92 402 GLN A C 1
ATOM 584 O O . GLN A 1 81 ? -83.173 108.631 14.677 1 35.78 402 GLN A O 1
ATOM 590 N N . TRP A 1 82 ? -83.034 110.624 13.625 1 32.62 403 TRP A N 1
ATOM 591 C CA . TRP A 1 82 ? -82.337 110.195 12.418 1 31.39 403 TRP A CA 1
ATOM 592 C C . TRP A 1 82 ? -80.844 110.412 12.668 1 33.02 403 TRP A C 1
ATOM 593 O O . TRP A 1 82 ? -80.453 111.393 13.293 1 34.09 403 TRP A O 1
ATOM 604 N N . SER A 1 83 ? -80.032 109.512 12.145 1 33 404 SER A N 1
ATOM 605 C CA . SER A 1 83 ? -78.565 109.52 12.232 1 34.24 404 SER A CA 1
ATOM 606 C C . SER A 1 83 ? -78.074 109.151 10.849 1 33.63 404 SER A C 1
ATOM 607 O O . SER A 1 83 ? -78.592 108.19 10.256 1 33.42 404 SER A O 1
ATOM 610 N N . PRO A 1 84 ? -77.047 109.824 10.348 1 32.71 405 PRO A N 1
ATOM 611 C CA . PRO A 1 84 ? -76.467 109.406 9.062 1 32.68 405 PRO A CA 1
ATOM 612 C C . PRO A 1 84 ? -75.703 108.099 9.214 1 32.17 405 PRO A C 1
ATOM 613 O O . PRO A 1 84 ? -75.057 107.837 10.235 1 34.17 405 PRO A O 1
ATOM 617 N N . CYS A 1 85 ? -75.82 107.259 8.21 1 29.62 406 CYS A N 1
ATOM 618 C CA . CYS A 1 85 ? -75.052 106.053 8.119 1 29.37 406 CYS A CA 1
ATOM 619 C C . CYS A 1 85 ? -74.09 106.164 6.916 1 28.34 406 CYS A C 1
ATOM 620 O O . CYS A 1 85 ? -74.057 107.198 6.22 1 28.16 406 CYS A O 1
ATOM 623 N N . ALA A 1 86 ? -73.246 105.125 6.66 1 28.2 407 ALA A N 1
ATOM 624 C CA . ALA A 1 86 ? -72.305 105.202 5.533 1 28.3 407 ALA A CA 1
ATOM 625 C C . ALA A 1 86 ? -73.064 105.389 4.206 1 27.08 407 ALA A C 1
ATOM 626 O O . ALA A 1 86 ? -74.105 104.74 3.965 1 25.7 407 ALA A O 1
ATOM 628 N N . SER A 1 87 ? -72.542 106.283 3.348 1 27 408 SER A N 1
ATOM 629 C CA . SER A 1 87 ? -73.162 106.496 2.038 1 25.77 408 SER A CA 1
ATOM 630 C C . SER A 1 87 ? -72.782 105.39 1.061 1 24.84 408 SER A C 1
ATOM 631 O O . SER A 1 87 ? -71.742 104.723 1.198 1 24.9 408 SER A O 1
ATOM 634 N N . MET A 1 88 ? -73.662 105.165 0.079 1 24.49 409 MET A N 1
ATOM 635 C CA . MET A 1 88 ? -73.434 104.189 -0.983 1 22.98 409 MET A CA 1
ATOM 636 C C . MET A 1 88 ? -72.31 104.662 -1.94 1 23.18 409 MET A C 1
ATOM 637 O O . MET A 1 88 ? -71.864 105.841 -1.911 1 24.49 409 MET A O 1
ATOM 642 N N . SER A 1 89 ? -71.859 103.759 -2.825 1 23.42 410 SER A N 1
ATOM 643 C CA . SER A 1 89 ? -70.803 104.121 -3.775 1 23.95 410 SER A CA 1
ATOM 644 C C . SER A 1 89 ? -71.209 105.221 -4.753 1 23.93 410 SER A C 1
ATOM 645 O O . SER A 1 89 ? -70.358 105.909 -5.3 1 24.72 410 SER A O 1
ATOM 648 N N . VAL A 1 90 ? -72.507 105.316 -5.062 1 23.33 411 VAL A N 1
ATOM 649 C CA . VAL A 1 90 ? -73.004 106.214 -6.077 1 22.51 411 VAL A CA 1
ATOM 650 C C . VAL A 1 90 ? -74.38 106.696 -5.674 1 22.01 411 VAL A C 1
ATOM 651 O O . VAL A 1 90 ? -75.105 106.016 -4.957 1 22.07 411 VAL A O 1
ATOM 655 N N . PRO A 1 91 ? -74.791 107.856 -6.199 1 21.81 412 PRO A N 1
ATOM 656 C CA . PRO A 1 91 ? -76.205 108.271 -5.963 1 21.99 412 PRO A CA 1
ATOM 657 C C . PRO A 1 91 ? -77.164 107.348 -6.707 1 21.66 412 PRO A C 1
ATOM 658 O O . PRO A 1 91 ? -76.826 106.827 -7.784 1 22.07 412 PRO A O 1
ATOM 662 N N . ARG A 1 92 ? -78.371 107.123 -6.132 1 20.96 413 ARG A N 1
ATOM 663 C CA . ARG A 1 92 ? -79.321 106.197 -6.763 1 20.28 413 ARG A CA 1
ATOM 664 C C . ARG A 1 92 ? -80.727 106.767 -6.541 1 20.04 413 ARG A C 1
ATOM 665 O O . ARG A 1 92 ? -81.391 106.477 -5.521 1 21.24 413 ARG A O 1
ATOM 673 N N . ASN A 1 93 ? -81.199 107.531 -7.523 1 20.45 414 ASN A N 1
ATOM 674 C CA . ASN A 1 93 ? -82.61 108.013 -7.504 1 21.28 414 ASN A CA 1
ATOM 675 C C . ASN A 1 93 ? -83.495 106.921 -8.1 1 22.89 414 ASN A C 1
ATOM 676 O O . ASN A 1 93 ? -83.115 106.26 -9.075 1 22.92 414 ASN A O 1
ATOM 681 N N . ARG A 1 94 ? -84.701 106.765 -7.573 1 21.68 415 ARG A N 1
ATOM 682 C CA . ARG A 1 94 ? -85.639 105.723 -8.089 1 21.07 415 ARG A CA 1
ATOM 683 C C . ARG A 1 94 ? -84.995 104.35 -7.952 1 20.37 415 ARG A C 1
ATOM 684 O O . ARG A 1 94 ? -85.053 103.479 -8.847 1 20.73 415 ARG A O 1
ATOM 692 N N . ILE A 1 95 ? -84.427 104.159 -6.762 1 20.43 416 ILE A N 1
ATOM 693 C CA . ILE A 1 95 ? -83.728 102.914 -6.346 1 20.74 416 ILE A CA 1
ATOM 694 C C . ILE A 1 95 ? -84.801 101.866 -5.904 1 21.05 416 ILE A C 1
ATOM 695 O O . ILE A 1 95 ? -85.941 102.221 -5.6 1 21.88 416 ILE A O 1
ATOM 700 N N . GLY A 1 96 ? -84.363 100.617 -5.805 1 20.81 417 GLY A N 1
ATOM 701 C CA . GLY A 1 96 ? -85.111 99.585 -5.114 1 21.34 417 GLY A CA 1
ATOM 702 C C . GLY A 1 96 ? -84.189 98.926 -4.096 1 21.4 417 GLY A C 1
ATOM 703 O O . GLY A 1 96 ? -82.968 98.881 -4.311 1 21.3 417 GLY A O 1
ATOM 704 N N . VAL A 1 97 ? -84.738 98.537 -2.926 1 21.44 418 VAL A N 1
ATOM 705 C CA . VAL A 1 97 ? -83.942 97.863 -1.883 1 21.72 418 VAL A CA 1
ATOM 706 C C . VAL A 1 97 ? -84.646 96.603 -1.393 1 21.77 418 VAL A C 1
ATOM 707 O O . VAL A 1 97 ? -85.872 96.474 -1.48 1 21.08 418 VAL A O 1
ATOM 711 N N . GLY A 1 98 ? -83.83 95.685 -0.865 1 21.25 419 GLY A N 1
ATOM 712 C CA . GLY A 1 98 ? -84.321 94.448 -0.259 1 20.98 419 GLY A CA 1
ATOM 713 C C . GLY A 1 98 ? -83.403 94.071 0.878 1 23.34 419 GLY A C 1
ATOM 714 O O . GLY A 1 98 ? -82.181 94.275 0.756 1 25.56 419 GLY A O 1
ATOM 715 N N . VAL A 1 99 ? -83.918 93.413 1.924 1 23.11 420 VAL A N 1
ATOM 716 C CA . VAL A 1 99 ? -83.1 92.989 3.052 1 23.4 420 VAL A CA 1
ATOM 717 C C . VAL A 1 99 ? -82.988 91.476 3.04 1 24.44 420 VAL A C 1
ATOM 718 O O . VAL A 1 99 ? -84.008 90.794 2.931 1 23.48 420 VAL A O 1
ATOM 722 N N . ILE A 1 100 ? -81.783 90.967 3.125 1 24.24 421 ILE A N 1
ATOM 723 C CA . ILE A 1 100 ? -81.566 89.509 3.202 1 25.54 421 ILE A CA 1
ATOM 724 C C . ILE A 1 100 ? -80.579 89.275 4.318 1 28.64 421 ILE A C 1
ATOM 725 O O . ILE A 1 100 ? -79.486 89.847 4.302 1 26.74 421 ILE A O 1
ATOM 730 N N A ASP A 1 101 ? -80.946 88.413 5.288 0.5 30.93 422 ASP A N 1
ATOM 731 N N B ASP A 1 101 ? -80.946 88.413 5.288 0.5 30.93 422 ASP A N 1
ATOM 732 C CA A ASP A 1 101 ? -80.059 88.044 6.394 0.5 32.51 422 ASP A CA 1
ATOM 733 C CA B ASP A 1 101 ? -80.059 88.044 6.394 0.5 32.51 422 ASP A CA 1
ATOM 734 C C A ASP A 1 101 ? -79.366 89.24 7.086 0.5 31.74 422 ASP A C 1
ATOM 735 C C B ASP A 1 101 ? -79.366 89.24 7.086 0.5 31.74 422 ASP A C 1
ATOM 736 O O A ASP A 1 101 ? -78.153 89.22 7.29 0.5 32.07 422 ASP A O 1
ATOM 737 O O B ASP A 1 101 ? -78.153 89.22 7.29 0.5 32.07 422 ASP A O 1
ATOM 746 N N . GLY A 1 102 ? -80.132 90.271 7.413 1 31.47 423 GLY A N 1
ATOM 747 C CA . GLY A 1 102 ? -79.586 91.432 8.112 1 30.61 423 GLY A CA 1
ATOM 748 C C . GLY A 1 102 ? -78.788 92.399 7.267 1 28.84 423 GLY A C 1
ATOM 749 O O . GLY A 1 102 ? -78.228 93.357 7.815 1 29.44 423 GLY A O 1
ATOM 750 N N . HIS A 1 103 ? -78.766 92.209 5.95 1 26.46 424 HIS A N 1
ATOM 751 C CA . HIS A 1 103 ? -78.014 93.121 5.065 1 25.55 424 HIS A CA 1
ATOM 752 C C . HIS A 1 103 ? -78.961 93.819 4.095 1 23.6 424 HIS A C 1
ATOM 753 O O 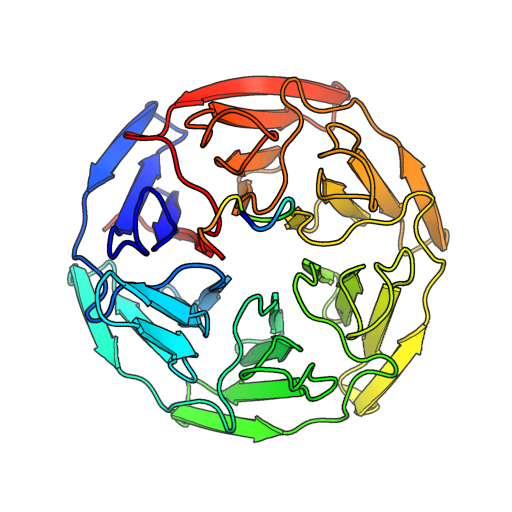. HIS A 1 103 ? -79.953 93.243 3.656 1 24.18 424 HIS A O 1
ATOM 760 N N . ILE A 1 104 ? -78.652 95.064 3.75 1 22.07 425 ILE A N 1
ATOM 761 C CA . ILE A 1 104 ? -79.484 95.823 2.81 1 22.4 425 ILE A CA 1
ATOM 762 C C . ILE A 1 104 ? -78.878 95.777 1.415 1 23.33 425 ILE A C 1
ATOM 763 O O . ILE A 1 104 ? -77.727 96.142 1.251 1 24.62 425 ILE A O 1
ATOM 768 N N . TYR A 1 105 ? -79.661 95.364 0.395 1 22.47 426 TYR A N 1
ATOM 769 C CA . TYR A 1 105 ? -79.191 95.425 -0.982 1 21.92 426 TYR A CA 1
ATOM 770 C C . TYR A 1 105 ? -79.813 96.627 -1.655 1 22.58 426 TYR A C 1
ATOM 771 O O . TYR A 1 105 ? -81.038 96.773 -1.638 1 22.63 426 TYR A O 1
ATOM 780 N N . ALA A 1 106 ? -78.993 97.505 -2.217 1 21.9 427 ALA A N 1
ATOM 781 C CA . ALA A 1 106 ? -79.423 98.671 -2.949 1 21.68 427 ALA A CA 1
ATOM 782 C C . ALA A 1 106 ? -79.244 98.36 -4.414 1 21.7 427 ALA A C 1
ATOM 783 O O . ALA A 1 106 ? -78.158 98.002 -4.865 1 22.35 427 ALA A O 1
ATOM 785 N N . VAL A 1 107 ? -80.337 98.491 -5.181 1 21.03 428 VAL A N 1
ATOM 786 C CA . VAL A 1 107 ? -80.343 98.093 -6.55 1 21.06 428 VAL A CA 1
ATOM 787 C C . VAL A 1 107 ? -80.663 99.197 -7.518 1 21.06 428 VAL A C 1
ATOM 788 O O . VAL A 1 107 ? -81.692 99.839 -7.351 1 21.81 428 VAL A O 1
ATOM 792 N N . GLY A 1 108 ? -79.846 99.364 -8.563 1 19.74 429 GLY A N 1
ATOM 793 C CA . GLY A 1 108 ? -80.223 100.226 -9.67 1 19.86 429 GLY A CA 1
ATOM 794 C C . GLY A 1 108 ? -80.33 101.703 -9.321 1 20.37 429 GLY A C 1
ATOM 795 O O . GLY A 1 108 ? -79.587 102.243 -8.49 1 21.22 429 GLY A O 1
ATOM 796 N N . GLY A 1 109 ? -81.314 102.323 -9.944 1 20.86 430 GLY A N 1
ATOM 797 C CA . GLY A 1 109 ? -81.478 103.771 -9.753 1 20.45 430 GLY A CA 1
ATOM 798 C C . GLY A 1 109 ? -80.632 104.604 -10.686 1 21.18 430 GLY A C 1
ATOM 799 O O . GLY A 1 109 ? -79.81 104.068 -11.436 1 21.89 430 GLY A O 1
ATOM 800 N N . SER A 1 110 ? -80.873 105.914 -10.688 1 20.8 431 SER A N 1
ATOM 801 C CA . SER A 1 110 ? -80.157 106.791 -11.599 1 21.99 431 SER A CA 1
ATOM 802 C C . SER A 1 110 ? -79.287 107.788 -10.89 1 23.08 431 SER A C 1
ATOM 803 O O . SER A 1 110 ? -79.5 108.116 -9.722 1 23.35 431 SER A O 1
ATOM 806 N N . HIS A 1 111 ? -78.313 108.315 -11.65 1 22.05 432 HIS A N 1
ATOM 807 C CA . HIS A 1 111 ? -77.488 109.441 -11.175 1 22.63 432 HIS A CA 1
ATOM 808 C C . HIS A 1 111 ? -77.394 110.328 -12.403 1 22.71 432 HIS A C 1
ATOM 809 O O . HIS A 1 111 ? -76.663 110.021 -13.352 1 22.15 432 HIS A O 1
ATOM 816 N N . GLY A 1 112 ? -78.21 111.396 -12.474 1 22.73 433 GLY A N 1
ATOM 817 C CA . GLY A 1 112 ? -78.291 112.167 -13.712 1 23.91 433 GLY A CA 1
ATOM 818 C C . GLY A 1 112 ? -78.803 111.261 -14.823 1 25.01 433 GLY A C 1
ATOM 819 O O . GLY A 1 112 ? -79.725 110.456 -14.6 1 27.49 433 GLY A O 1
ATOM 820 N N A CYS A 1 113 ? -78.17 111.317 -15.983 0.5 24.95 434 CYS A N 1
ATOM 821 N N B CYS A 1 113 ? -78.163 111.319 -15.998 0.5 26.43 434 CYS A N 1
ATOM 822 C CA A CYS A 1 113 ? -78.544 110.46 -17.099 0.5 25.29 434 CYS A CA 1
ATOM 823 C CA B CYS A 1 113 ? -78.528 110.449 -17.114 0.5 28.31 434 CYS A CA 1
ATOM 824 C C A CYS A 1 113 ? -77.981 109.039 -16.981 0.5 25.95 434 CYS A C 1
ATOM 825 C C B CYS A 1 113 ? -77.982 109.029 -16.98 0.5 27.27 434 CYS A C 1
ATOM 826 O O A CYS A 1 113 ? -78.282 108.207 -17.844 0.5 27.55 434 CYS A O 1
ATOM 827 O O B CYS A 1 113 ? -78.284 108.192 -17.839 0.5 28.72 434 CYS A O 1
ATOM 832 N N . ILE A 1 114 ? -77.203 108.725 -15.921 1 24.56 435 ILE A N 1
ATOM 833 C CA . ILE A 1 114 ? -76.66 107.377 -15.747 1 24.65 435 ILE A CA 1
ATOM 834 C C . ILE A 1 114 ? -77.724 106.482 -15.166 1 24.05 435 ILE A C 1
ATOM 835 O O . ILE A 1 114 ? -78.226 106.762 -14.078 1 24.76 435 ILE A O 1
ATOM 840 N N . HIS A 1 115 ? -78.057 105.378 -15.861 1 22.85 436 HIS A N 1
ATOM 841 C CA . HIS A 1 115 ? -79.044 104.42 -15.346 1 21.97 436 HIS A CA 1
ATOM 842 C C . HIS A 1 115 ? -78.244 103.22 -14.874 1 21.66 436 HIS A C 1
ATOM 843 O O . HIS A 1 115 ? -77.607 102.569 -15.689 1 23.34 436 HIS A O 1
ATOM 850 N N . HIS A 1 116 ? -78.286 102.923 -13.584 1 20.6 437 HIS A N 1
ATOM 851 C CA . HIS A 1 116 ? -77.405 101.876 -13.035 1 21.49 437 HIS A CA 1
ATOM 852 C C . HIS A 1 116 ? -77.868 100.46 -13.233 1 22.11 437 HIS A C 1
ATOM 853 O O . HIS A 1 116 ? -79.061 100.168 -13.042 1 21.38 437 HIS A O 1
ATOM 860 N N . SER A 1 117 ? -76.893 99.582 -13.522 1 22.27 438 SER A N 1
ATOM 861 C CA . SER A 1 117 ? -77.166 98.162 -13.327 1 21.75 438 SER A CA 1
ATOM 862 C C . SER A 1 117 ? -76.483 97.729 -12.024 1 21.73 438 SER A C 1
ATOM 863 O O . SER A 1 117 ? -76.71 96.596 -11.559 1 22.05 438 SER A O 1
ATOM 866 N N . SER A 1 118 ? -75.658 98.579 -11.388 1 21.46 439 SER A N 1
ATOM 867 C CA . SER A 1 118 ? -74.89 98.16 -10.227 1 21.52 439 SER A CA 1
ATOM 868 C C . SER A 1 118 ? -75.785 97.924 -9.026 1 21.59 439 SER A C 1
ATOM 869 O O . SER A 1 118 ? -76.928 98.443 -8.915 1 21.35 439 SER A O 1
ATOM 872 N N . VAL A 1 119 ? -75.244 97.087 -8.118 1 21.49 440 VAL A N 1
ATOM 873 C CA . VAL A 1 119 ? -75.898 96.65 -6.889 1 20.94 440 VAL A CA 1
ATOM 874 C C . VAL A 1 119 ? -74.839 96.636 -5.78 1 21.06 440 VAL A C 1
ATOM 875 O O . VAL A 1 119 ? -73.706 96.215 -6.005 1 22.71 440 VAL A O 1
ATOM 879 N N . GLU A 1 120 ? -75.249 97.095 -4.583 1 21.35 441 GLU A N 1
ATOM 880 C CA . GLU A 1 120 ? -74.305 97.099 -3.463 1 21.35 441 GLU A CA 1
ATOM 881 C C . GLU A 1 120 ? -75.024 96.67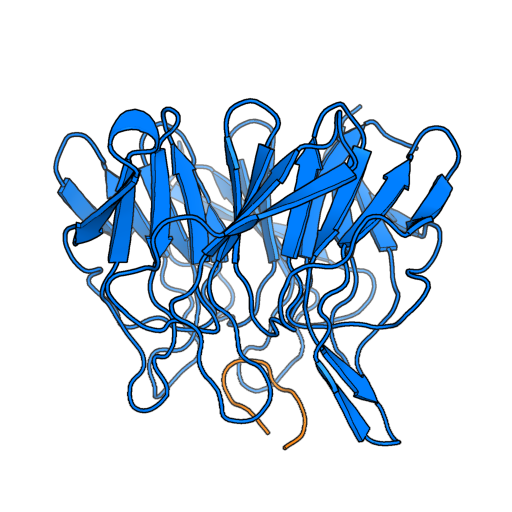3 -2.212 1 21.78 441 GLU A C 1
ATOM 882 O O . GLU A 1 120 ? -76.264 96.726 -2.123 1 22.51 441 GLU A O 1
ATOM 888 N N . ARG A 1 121 ? -74.24 96.162 -1.255 1 21.98 442 ARG A N 1
ATOM 889 C CA . ARG A 1 121 ? -74.778 95.551 -0.042 1 22.45 442 ARG A CA 1
ATOM 890 C C . ARG A 1 121 ? -74.238 96.208 1.2 1 24.14 442 ARG A C 1
ATOM 891 O O . ARG A 1 121 ? -73.025 96.4 1.31 1 25.06 442 ARG A O 1
ATOM 899 N N . TYR A 1 122 ? -75.148 96.56 2.143 1 24.16 443 TYR A N 1
ATOM 900 C CA . TYR A 1 122 ? -74.775 97.199 3.386 1 24.53 443 TYR A CA 1
ATOM 901 C C . TYR A 1 122 ? -74.815 96.221 4.548 1 25.6 443 TYR A C 1
ATOM 902 O O . TYR A 1 122 ? -75.797 95.486 4.714 1 25.12 443 TYR A O 1
ATOM 911 N N . GLU A 1 123 ? -73.76 96.263 5.379 1 26.13 444 GLU A N 1
ATOM 912 C CA . GLU A 1 123 ? -73.665 95.477 6.605 1 28.02 444 GLU A CA 1
ATOM 913 C C . GLU A 1 123 ? -73.789 96.434 7.787 1 29.01 444 GLU A C 1
ATOM 914 O O . GLU A 1 123 ? -72.826 97.134 8.111 1 29.14 444 GLU A O 1
ATOM 920 N N . PRO A 1 124 ? -74.912 96.4 8.511 1 29.13 445 PRO A N 1
ATOM 921 C CA . PRO A 1 124 ? -75.079 97.338 9.647 1 29.86 445 PRO A CA 1
ATOM 922 C C . PRO A 1 124 ? -74.048 97.19 10.762 1 33.11 445 PRO A C 1
ATOM 923 O O . PRO A 1 124 ? -73.668 98.167 11.405 1 33.28 445 PRO A O 1
ATOM 927 N N . GLU A 1 125 ? -73.548 95.956 10.946 1 33.94 446 GLU A N 1
ATOM 928 C CA . GLU A 1 125 ? -72.566 95.614 11.982 1 35.83 446 GLU A CA 1
ATOM 929 C C . GLU A 1 125 ? -71.219 96.318 11.75 1 36.22 446 GLU A C 1
ATOM 930 O O . GLU A 1 125 ? -70.507 96.653 12.712 1 38.5 446 GLU A O 1
ATOM 936 N N . ARG A 1 126 ? -70.879 96.6 10.487 1 34.03 447 ARG A N 1
ATOM 937 C CA . ARG A 1 126 ? -69.639 97.318 10.164 1 34.25 447 ARG A CA 1
ATOM 938 C C . ARG A 1 126 ? -69.866 98.744 9.623 1 32.7 447 ARG A C 1
ATOM 939 O O . ARG A 1 126 ? -68.888 99.491 9.365 1 31.79 447 ARG A O 1
ATOM 947 N N . ASP A 1 127 ? -71.142 99.122 9.367 1 30.93 448 ASP A N 1
ATOM 948 C CA . ASP A 1 127 ? -71.501 100.399 8.75 1 29.79 448 ASP A CA 1
ATOM 949 C C . ASP A 1 127 ? -70.731 100.58 7.431 1 28.26 448 ASP A C 1
ATOM 950 O O . ASP A 1 127 ? -70.044 101.576 7.22 1 29.16 448 ASP A O 1
ATOM 955 N N . GLU A 1 128 ? -70.798 99.562 6.578 1 27.56 449 GLU A N 1
ATOM 956 C CA . GLU A 1 128 ? -70.034 99.491 5.333 1 28.16 449 GLU A CA 1
ATOM 957 C C . GLU A 1 128 ? -70.871 98.982 4.185 1 26.98 449 GLU A C 1
ATOM 958 O O . GLU A 1 128 ? -71.608 98.002 4.35 1 27.79 449 GLU A O 1
ATOM 964 N N . TRP A 1 129 ? -70.678 99.588 3.004 1 25.34 450 TRP A N 1
ATOM 965 C CA . TRP A 1 129 ? -71.269 99.108 1.755 1 25.12 450 TRP A CA 1
ATOM 966 C C . TRP A 1 129 ? -70.179 98.441 0.921 1 26.62 450 TRP A C 1
ATOM 967 O O . TRP A 1 129 ? -68.99 98.891 0.924 1 28.86 450 TRP A O 1
ATOM 978 N N . HIS A 1 130 ? -70.565 97.413 0.153 1 25.82 451 HIS A N 1
ATOM 979 C CA . HIS A 1 130 ? -69.691 96.798 -0.827 1 26.51 451 HIS A CA 1
ATOM 980 C C . HIS A 1 130 ? -70.477 96.44 -2.061 1 25.51 451 HIS A C 1
ATOM 981 O O . HIS A 1 130 ? -71.587 95.951 -1.958 1 25 451 HIS A O 1
ATOM 988 N N . LEU A 1 131 ? -69.883 96.626 -3.222 1 25.75 452 LEU A N 1
ATOM 989 C CA . LEU A 1 131 ? -70.522 96.282 -4.477 1 25.62 452 LEU A CA 1
ATOM 990 C C . LEU A 1 131 ? -70.574 94.751 -4.653 1 26 452 LEU A C 1
ATOM 991 O O . LEU A 1 131 ? -69.648 94.019 -4.262 1 27.48 452 LEU A O 1
ATOM 996 N N . VAL A 1 132 ? -71.685 94.284 -5.198 1 24.49 453 VAL A N 1
ATOM 997 C CA . VAL A 1 132 ? -71.839 92.877 -5.553 1 25.08 453 VAL A CA 1
ATOM 998 C C . VAL A 1 132 ? -72.025 92.804 -7.077 1 24.47 453 VAL A C 1
ATOM 999 O O . VAL A 1 132 ? -71.779 93.796 -7.777 1 23.93 453 VAL A O 1
ATOM 1003 N N . ALA A 1 133 ? -72.374 91.633 -7.658 1 23.15 454 ALA A N 1
ATOM 1004 C CA . ALA A 1 133 ? -72.542 91.54 -9.103 1 23.81 454 ALA A CA 1
ATOM 1005 C C . ALA A 1 133 ? -73.641 92.461 -9.576 1 23.52 454 ALA A C 1
ATOM 1006 O O . ALA A 1 133 ? -74.684 92.54 -8.915 1 23.02 454 ALA A O 1
ATOM 1008 N N . PRO A 1 134 ? -73.428 93.147 -10.689 1 23.53 455 PRO A N 1
ATOM 1009 C CA . PRO A 1 134 ? -74.511 93.999 -11.204 1 22.5 455 PRO A CA 1
ATOM 1010 C C . PRO A 1 134 ? -75.623 93.159 -11.839 1 22.98 455 PRO A C 1
ATOM 1011 O O . PRO A 1 134 ? -75.444 91.998 -12.236 1 22.38 455 PRO A O 1
ATOM 1015 N N . MET A 1 135 ? -76.796 93.796 -11.967 1 21.91 456 MET A N 1
ATOM 1016 C CA . MET A 1 135 ? -77.877 93.198 -12.688 1 22.22 456 MET A CA 1
ATOM 1017 C C . MET A 1 135 ? -77.519 93.006 -14.168 1 23.01 456 MET A C 1
ATOM 1018 O O . MET A 1 135 ? -76.579 93.618 -14.703 1 24.08 456 MET A O 1
ATOM 1023 N N . LEU A 1 136 ? -78.275 92.095 -14.836 1 22.96 457 LEU A N 1
ATOM 1024 C CA . LEU A 1 136 ? -78.098 91.915 -16.276 1 24 457 LEU A CA 1
ATOM 1025 C C . LEU A 1 136 ? -78.656 93.114 -17.063 1 25.32 457 LEU A C 1
ATOM 1026 O O . LEU A 1 136 ? -78.364 93.242 -18.249 1 27.05 457 LEU A O 1
ATOM 1031 N N . THR A 1 137 ? -79.5 93.931 -16.425 1 24.21 458 THR A N 1
ATOM 1032 C CA . THR A 1 137 ? -80.155 95.052 -17.087 1 22.97 458 THR A CA 1
ATOM 1033 C C . THR A 1 137 ? -79.999 96.318 -16.214 1 23.24 458 THR A C 1
ATOM 1034 O O . THR A 1 137 ? -80.104 96.222 -14.987 1 23.97 458 THR A O 1
ATOM 1038 N N . ARG A 1 138 ? -79.831 97.478 -16.848 1 22.35 459 ARG A N 1
ATOM 1039 C CA . ARG A 1 138 ? -79.854 98.738 -16.103 1 22.45 459 ARG A CA 1
ATOM 1040 C C . ARG A 1 138 ? -81.347 98.981 -15.718 1 22.52 459 ARG A C 1
ATOM 1041 O O . ARG A 1 138 ? -82.225 98.794 -16.567 1 23.07 459 ARG A O 1
ATOM 1049 N N . ARG A 1 139 ? -81.634 99.368 -14.478 1 21.69 460 ARG A N 1
ATOM 1050 C CA . ARG A 1 139 ? -83.028 99.579 -14.054 1 22.45 460 ARG A CA 1
ATOM 1051 C C . ARG A 1 139 ? -83.152 100.723 -13.098 1 22.25 460 ARG A C 1
ATOM 1052 O O . ARG A 1 139 ? -82.565 100.68 -12.016 1 22.88 460 ARG A O 1
ATOM 1060 N N . ILE A 1 140 ? -83.99 101.706 -13.448 1 23.13 461 ILE A N 1
ATOM 1061 C CA . ILE A 1 140 ? -84.369 102.775 -12.54 1 22.62 461 ILE A CA 1
ATOM 1062 C C . ILE A 1 140 ? -85.924 102.676 -12.416 1 22.41 461 ILE A C 1
ATOM 1063 O O . ILE A 1 140 ? -86.578 102.125 -13.321 1 23.03 461 ILE A O 1
ATOM 1068 N N . GLY A 1 141 ? -86.482 103.106 -11.305 1 22.59 462 GLY A N 1
ATOM 1069 C CA . GLY A 1 141 ? -87.942 102.925 -11.096 1 21.09 462 GLY A CA 1
ATOM 1070 C C . GLY A 1 141 ? -88.247 101.416 -10.966 1 21.49 462 GLY A C 1
ATOM 1071 O O . GLY A 1 141 ? -89.342 100.956 -11.317 1 22.88 462 GLY A O 1
ATOM 1072 N N . VAL A 1 142 ? -87.283 100.685 -10.472 1 22.1 463 VAL A N 1
ATOM 1073 C CA . VAL A 1 142 ? -87.336 99.239 -10.347 1 22.06 463 VAL A CA 1
ATOM 1074 C C . VAL A 1 142 ? -87.988 98.811 -9.054 1 23.66 463 VAL A C 1
ATOM 1075 O O . VAL A 1 142 ? -87.749 99.431 -8.011 1 26.83 463 VAL A O 1
ATOM 1079 N N . GLY A 1 143 ? -88.792 97.763 -9.101 1 21.19 464 GLY A N 1
ATOM 1080 C CA . GLY A 1 143 ? -89.408 97.258 -7.884 1 21.37 464 GLY A CA 1
ATOM 1081 C C . GLY A 1 143 ? -88.551 96.12 -7.342 1 21.25 464 GLY A C 1
ATOM 1082 O O . GLY A 1 143 ? -88.083 95.293 -8.124 1 22.8 464 GLY A O 1
ATOM 1083 N N . VAL A 1 144 ? -88.255 96.084 -6.042 1 20.34 465 VAL A N 1
ATOM 1084 C CA . VAL A 1 144 ? -87.403 95.02 -5.461 1 20.87 465 VAL A CA 1
ATOM 1085 C C . VAL A 1 144 ? -88.101 94.355 -4.301 1 23.52 465 VAL A C 1
ATOM 1086 O O . VAL A 1 144 ? -88.728 95.048 -3.486 1 25.68 465 VAL A O 1
ATOM 1090 N N . ALA A 1 145 ? -87.987 93.027 -4.202 1 22.79 466 ALA A N 1
ATOM 1091 C CA . ALA A 1 145 ? -88.52 92.361 -3.043 1 23.08 466 ALA A CA 1
ATOM 1092 C C . ALA A 1 145 ? -87.731 91.076 -2.79 1 22.38 466 ALA A C 1
ATOM 1093 O O . ALA A 1 145 ? -86.982 90.637 -3.664 1 23.19 466 ALA A O 1
ATOM 1095 N N . VAL A 1 146 ? -87.847 90.546 -1.573 1 21.41 467 VAL A N 1
ATOM 1096 C CA . VAL A 1 146 ? -87.07 89.359 -1.21 1 21.43 467 VAL A CA 1
ATOM 1097 C C . VAL A 1 146 ? -88.04 88.236 -0.884 1 22.03 467 VAL A C 1
ATOM 1098 O O . VAL A 1 146 ? -89.026 88.438 -0.143 1 23.41 467 VAL A O 1
ATOM 1102 N N . LEU A 1 147 ? -87.774 87.057 -1.438 1 19.79 468 LEU A N 1
ATOM 1103 C CA . LEU A 1 147 ? -88.604 85.886 -1.116 1 21.41 468 LEU A CA 1
ATOM 1104 C C . LEU A 1 147 ? -87.662 84.713 -0.951 1 21.62 468 LEU A C 1
ATOM 1105 O O . LEU A 1 147 ? -86.889 84.432 -1.857 1 22.13 468 LEU A O 1
ATOM 1110 N N . ASN A 1 148 ? -87.763 84.03 0.186 1 22.08 469 ASN A N 1
ATOM 1111 C CA . ASN A 1 148 ? -86.962 82.82 0.451 1 21.47 469 ASN A CA 1
ATOM 1112 C C . ASN A 1 148 ? -85.467 83.153 0.324 1 22.11 469 ASN A C 1
ATOM 1113 O O . ASN A 1 148 ? -84.734 82.344 -0.242 1 23.23 469 ASN A O 1
ATOM 1118 N N . ARG A 1 149 ? -85.066 84.325 0.827 1 22.01 470 ARG A N 1
ATOM 1119 C CA . ARG A 1 149 ? -83.644 84.708 0.799 1 22.46 470 ARG A CA 1
ATOM 1120 C C . ARG A 1 149 ? -83.059 84.808 -0.616 1 22.7 470 ARG A C 1
ATOM 1121 O O . ARG A 1 149 ? -81.84 84.697 -0.792 1 22.74 470 ARG A O 1
ATOM 1129 N N . LEU A 1 150 ? 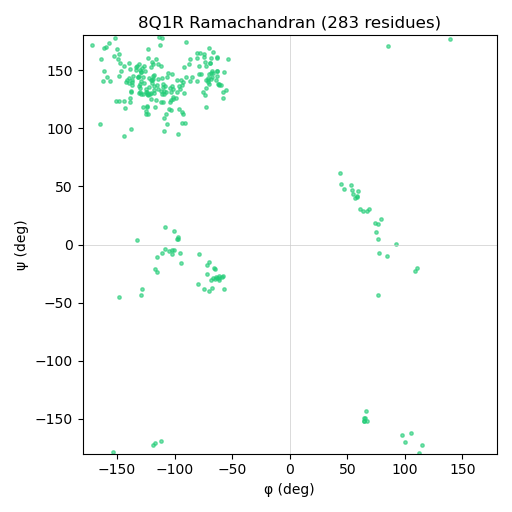-83.902 85.165 -1.601 1 22.22 471 LEU A N 1
ATOM 1130 C CA . LEU A 1 150 ? -83.49 85.499 -2.949 1 21.09 471 LEU A CA 1
ATOM 1131 C C . LEU A 1 150 ? -83.994 86.913 -3.232 1 20.91 471 LEU A C 1
ATOM 1132 O O . LEU A 1 150 ? -85.082 87.268 -2.764 1 21.43 471 LEU A O 1
ATOM 1137 N N . LEU A 1 151 ? -83.231 87.713 -3.963 1 20.51 472 LEU A N 1
ATOM 1138 C CA . LEU A 1 151 ? -83.581 89.126 -4.242 1 21.89 472 LEU A CA 1
ATOM 1139 C C . LEU A 1 151 ? -84.123 89.281 -5.672 1 22.22 472 LEU A C 1
ATOM 1140 O O . LEU A 1 151 ? -83.473 88.821 -6.6 1 23.56 472 LEU A O 1
ATOM 1145 N N . TYR A 1 152 ? -85.258 89.959 -5.882 1 21.32 473 TYR A N 1
ATOM 1146 C CA . TYR A 1 152 ? -85.843 90.092 -7.201 1 21.2 473 TYR A CA 1
ATOM 1147 C C . TYR A 1 152 ? -85.877 91.542 -7.587 1 21.04 473 TYR A C 1
ATOM 1148 O O . TYR A 1 152 ? -86.218 92.382 -6.735 1 21.72 473 TYR A O 1
ATOM 1157 N N . ALA A 1 153 ? -85.509 91.827 -8.823 1 20.53 474 ALA A N 1
ATOM 1158 C CA . ALA A 1 153 ? -85.578 93.192 -9.412 1 21 474 ALA A CA 1
ATOM 1159 C C . ALA A 1 153 ? -86.555 93.14 -10.571 1 21.26 474 ALA A C 1
ATOM 1160 O O . ALA A 1 153 ? -86.38 92.307 -11.473 1 21.87 474 ALA A O 1
ATOM 1162 N N . VAL A 1 154 ? -87.657 93.921 -10.489 1 20.65 475 VAL A N 1
ATOM 1163 C CA . VAL A 1 154 ? -88.796 93.822 -11.393 1 21.33 475 VAL A CA 1
ATOM 1164 C C . VAL A 1 154 ? -89.081 95.092 -12.148 1 22.42 475 VAL A C 1
ATOM 1165 O O . VAL A 1 154 ? -89.269 96.14 -11.532 1 22.75 475 VAL A O 1
ATOM 1169 N N . GLY A 1 155 ? -89.136 94.999 -13.462 1 22.4 476 GLY A N 1
ATOM 1170 C CA . GLY A 1 155 ? -89.508 96.16 -14.281 1 22.34 476 GLY A CA 1
ATOM 1171 C C . GLY A 1 155 ? -88.521 97.31 -14.203 1 22.71 476 GLY A C 1
ATOM 1172 O O . GLY A 1 155 ? -87.341 97.097 -13.949 1 22.34 476 GLY A O 1
ATOM 1173 N N . GLY A 1 156 ? -89.034 98.517 -14.4 1 22.58 477 GLY A N 1
ATOM 1174 C CA . GLY A 1 156 ? -88.194 99.688 -14.414 1 23 477 GLY A CA 1
ATOM 1175 C C . GLY A 1 156 ? -87.955 100.237 -15.794 1 23.87 477 GLY A C 1
ATOM 1176 O O . GLY A 1 156 ? -88.7 99.922 -16.748 1 24.29 477 GLY A O 1
ATOM 1177 N N . PHE A 1 157 ? -86.91 101.079 -15.914 1 22.93 478 PHE A N 1
ATOM 1178 C CA . PHE A 1 157 ? -86.594 101.765 -17.143 1 23.63 478 PHE A CA 1
ATOM 1179 C C . PHE A 1 157 ? -85.054 101.689 -17.289 1 25.16 478 PHE A C 1
ATOM 1180 O O . PHE A 1 157 ? -84.317 101.973 -16.333 1 24.67 478 PHE A O 1
ATOM 1188 N N . ASP A 1 158 ? -84.59 101.305 -18.476 1 26.65 479 ASP A N 1
ATOM 1189 C CA . ASP A 1 158 ? -83.154 101.078 -18.679 1 26.62 479 ASP A CA 1
ATOM 1190 C C . ASP A 1 158 ? -82.375 102.23 -19.281 1 28.49 479 ASP A C 1
ATOM 1191 O O . ASP A 1 158 ? -81.219 102.032 -19.629 1 29.08 479 ASP A O 1
ATOM 1196 N N . GLY A 1 159 ? -83.021 103.372 -19.455 1 29.33 480 GLY A N 1
ATOM 1197 C CA . GLY A 1 159 ? -82.418 104.523 -20.127 1 31.12 480 GLY A CA 1
ATOM 1198 C C . GLY A 1 159 ? -83.041 104.749 -21.495 1 33.3 480 GLY A C 1
ATOM 1199 O O . GLY A 1 159 ? -83.007 105.86 -22.026 1 33.65 480 GLY A O 1
ATOM 1200 N N . THR A 1 160 ? -83.646 103.701 -22.09 1 33.89 481 THR A N 1
ATOM 1201 C CA . THR A 1 160 ? -84.252 103.81 -23.419 1 35.65 481 THR A CA 1
ATOM 1202 C C . THR A 1 160 ? -85.672 103.272 -23.402 1 34.91 481 THR A C 1
ATOM 1203 O O . THR A 1 160 ? -86.57 103.914 -23.942 1 35.39 481 THR A O 1
ATOM 1207 N N . ASN A 1 161 ? -85.882 102.129 -22.744 1 32.84 482 ASN A N 1
ATOM 1208 C CA . ASN A 1 161 ? -87.19 101.521 -22.711 1 32.35 482 ASN A CA 1
ATOM 1209 C C . ASN A 1 161 ? -87.658 101.177 -21.322 1 29 482 ASN A C 1
ATOM 1210 O O . ASN A 1 161 ? -86.862 100.796 -20.451 1 27.63 482 ASN A O 1
ATOM 1215 N N . ARG A 1 162 ? -88.98 101.241 -21.134 1 27.29 483 ARG A N 1
ATOM 1216 C CA . ARG A 1 162 ? -89.63 100.737 -19.923 1 27.24 483 ARG A CA 1
ATOM 1217 C C . ARG A 1 162 ? -89.708 99.223 -20.08 1 27.12 483 ARG A C 1
ATOM 1218 O O . ARG A 1 162 ? -89.82 98.701 -21.202 1 28.09 483 ARG A O 1
ATOM 1226 N N . LEU A 1 163 ? -89.603 98.516 -18.975 1 25.4 484 LEU A N 1
ATOM 1227 C CA . LEU A 1 163 ? -89.398 97.071 -18.996 1 24.65 484 LEU A CA 1
ATOM 1228 C C . LEU A 1 163 ? -90.539 96.24 -18.426 1 25.02 484 LEU A C 1
ATOM 1229 O O . LEU A 1 163 ? -91.115 96.586 -17.4 1 25.21 484 LEU A O 1
ATOM 1234 N N . ASN A 1 164 ? -90.799 95.089 -19.06 1 24.82 485 ASN A N 1
ATOM 1235 C CA . ASN A 1 164 ? -91.611 94.054 -18.433 1 24.53 485 ASN A CA 1
ATOM 1236 C C . ASN A 1 164 ? -90.695 92.95 -17.843 1 25.55 485 ASN A C 1
ATOM 1237 O O . ASN A 1 164 ? -91.181 92.074 -17.141 1 24.48 485 ASN A O 1
ATOM 1242 N N . SER A 1 165 ? -89.358 93.042 -18.07 1 25.22 486 SER A N 1
ATOM 1243 C CA . SER A 1 165 ? -88.479 91.969 -17.619 1 24.6 486 SER A CA 1
ATOM 1244 C C . SER A 1 165 ? -88.275 91.999 -16.104 1 23.97 486 SER A C 1
ATOM 1245 O O . SER A 1 165 ? -88.499 93.024 -15.449 1 22.62 486 SER A O 1
ATOM 1248 N N . ALA A 1 166 ? -87.774 90.875 -15.55 1 22.27 487 ALA A N 1
ATOM 1249 C CA . ALA A 1 166 ? -87.437 90.809 -14.15 1 22.54 487 ALA A CA 1
ATOM 1250 C C . ALA A 1 166 ? -86.265 89.813 -13.992 1 22.61 487 ALA A C 1
ATOM 1251 O O . ALA A 1 166 ? -86.031 88.989 -14.876 1 22.38 487 ALA A O 1
ATOM 1253 N N . GLU A 1 167 ? -85.535 89.907 -12.885 1 22.64 488 GLU A N 1
ATOM 1254 C CA . GLU A 1 167 ? -84.4 89.024 -12.64 1 22.08 488 GLU A CA 1
ATOM 1255 C C . GLU A 1 167 ? -84.227 88.754 -11.174 1 22.06 488 GLU A C 1
ATOM 1256 O O . GLU A 1 167 ? -84.739 89.504 -10.334 1 21.42 488 GLU A O 1
ATOM 1262 N N . CYS A 1 168 ? -83.449 87.709 -10.844 1 21.41 489 CYS A N 1
ATOM 1263 C CA . CYS A 1 168 ? -83.262 87.269 -9.486 1 21.75 489 CYS A CA 1
ATOM 1264 C C . CYS A 1 168 ? -81.776 87.115 -9.171 1 22.57 489 CYS A C 1
ATOM 1265 O O . CYS A 1 168 ? -80.995 86.693 -10.027 1 22.88 489 CYS A O 1
ATOM 1268 N N . TYR A 1 169 ? -81.389 87.499 -7.969 1 21.94 490 TYR A N 1
ATOM 1269 C CA . TYR A 1 169 ? -80.003 87.412 -7.497 1 21.89 490 TYR A CA 1
ATOM 1270 C C . TYR A 1 169 ? -79.952 86.289 -6.478 1 22.87 490 TYR A C 1
ATOM 1271 O O . TYR A 1 169 ? -80.735 86.267 -5.495 1 22.65 490 TYR A O 1
ATOM 1280 N N . TYR A 1 170 ? -78.945 85.405 -6.69 1 22.01 491 TYR A N 1
ATOM 1281 C CA . TYR A 1 170 ? -78.7 84.205 -5.881 1 23.15 491 TYR A CA 1
ATOM 1282 C C . TYR A 1 170 ? -77.432 84.506 -5.095 1 23.75 491 TYR A C 1
ATOM 1283 O O . TYR A 1 170 ? -76.347 84.462 -5.668 1 24.74 491 TYR A O 1
ATOM 1292 N N . PRO A 1 171 ? -77.541 84.943 -3.825 1 22.96 492 PRO A N 1
ATOM 1293 C CA . PRO A 1 171 ? -76.373 85.452 -3.106 1 23.26 492 PRO A CA 1
ATOM 1294 C C . PRO A 1 171 ? -75.191 84.521 -2.988 1 24.7 492 PRO A C 1
ATOM 1295 O O . PRO A 1 171 ? -74.066 84.989 -3.188 1 25.69 492 PRO A O 1
ATOM 1299 N N . GLU A 1 172 ? -75.443 83.237 -2.785 1 24.19 493 GLU A N 1
ATOM 1300 C CA . GLU A 1 172 ? -74.314 82.311 -2.649 1 24.7 493 GLU A CA 1
ATOM 1301 C C . GLU A 1 172 ? -73.534 82.076 -3.953 1 26.29 493 GLU A C 1
ATOM 1302 O O . GLU A 1 172 ? -72.413 81.565 -3.922 1 27.83 493 GLU A O 1
ATOM 1308 N N . ARG A 1 173 ? -74.121 82.461 -5.097 1 26.63 494 ARG A N 1
ATOM 1309 C CA . ARG A 1 173 ? -73.421 82.346 -6.396 1 26.73 494 ARG A CA 1
ATOM 1310 C C . ARG A 1 173 ? -73.023 83.76 -6.915 1 26.86 494 ARG A C 1
ATOM 1311 O O . ARG A 1 173 ? -72.364 83.889 -7.96 1 27.8 494 ARG A O 1
ATOM 1319 N N . ASN A 1 174 ? -73.42 84.819 -6.196 1 25 495 ASN A N 1
ATOM 1320 C CA . ASN A 1 174 ? -73.208 86.233 -6.609 1 23.73 495 ASN A CA 1
ATOM 1321 C C . ASN A 1 174 ? -73.559 86.398 -8.101 1 25.03 495 ASN A C 1
ATOM 1322 O O . ASN A 1 174 ? -72.716 86.836 -8.922 1 25.93 495 ASN A O 1
ATOM 1327 N N . GLU A 1 175 ? -74.766 85.932 -8.459 1 25.01 496 GLU A N 1
ATOM 1328 C CA . GLU A 1 175 ? -75.148 85.876 -9.843 1 26 496 GLU A CA 1
ATOM 1329 C C . GLU A 1 175 ? -76.605 86.291 -10 1 24.39 496 GLU A C 1
ATOM 1330 O O . GLU A 1 175 ? -77.436 85.965 -9.149 1 25.04 496 GLU A O 1
ATOM 1336 N N . TRP A 1 176 ? -76.893 87.008 -11.097 1 23.64 497 TRP A N 1
ATOM 1337 C CA . TRP A 1 176 ? -78.263 87.374 -11.452 1 23.45 497 TRP A CA 1
ATOM 1338 C C . TRP A 1 176 ? -78.689 86.512 -12.637 1 25.17 497 TRP A C 1
ATOM 1339 O O . TRP A 1 176 ? -77.885 86.227 -13.559 1 25.87 497 TRP A O 1
ATOM 1350 N N . ARG A 1 177 ? -79.971 86.117 -12.651 1 24.46 498 ARG A N 1
ATOM 1351 C CA . ARG A 1 177 ? -80.523 85.4 -13.776 1 25.08 498 ARG A CA 1
ATOM 1352 C C . ARG A 1 177 ? -81.908 85.959 -14.087 1 25.1 498 ARG A C 1
ATOM 1353 O O . ARG A 1 177 ? -82.678 86.243 -13.169 1 23.89 498 ARG A O 1
ATOM 1361 N N . MET A 1 178 ? -82.24 86.066 -15.368 1 25.28 499 MET A N 1
ATOM 1362 C CA . MET A 1 178 ? -83.582 86.519 -15.753 1 26.13 499 MET A CA 1
ATOM 1363 C C . MET A 1 178 ? -84.646 85.532 -15.256 1 25.84 499 MET A C 1
ATOM 1364 O O . MET A 1 178 ? -84.388 84.33 -15.15 1 26.5 499 MET A O 1
ATOM 1369 N N . ILE A 1 179 ? -85.793 86.063 -14.873 1 24.39 500 ILE A N 1
ATOM 1370 C CA . ILE A 1 179 ? -86.957 85.231 -14.583 1 23.48 500 ILE A CA 1
ATOM 1371 C C . ILE A 1 179 ? -87.999 85.485 -15.695 1 24.16 500 ILE A C 1
ATOM 1372 O O . ILE A 1 179 ? -87.79 86.316 -16.602 1 24.98 500 ILE A O 1
ATOM 1377 N N . THR A 1 180 ? -89.17 84.781 -15.659 1 24.5 501 THR A N 1
ATOM 1378 C CA . THR A 1 180 ? -90.223 85.031 -16.624 1 25.07 501 THR A CA 1
ATOM 1379 C C . THR A 1 180 ? -90.601 86.541 -16.582 1 25.54 501 THR A C 1
ATOM 1380 O O . THR A 1 180 ? -90.706 87.103 -15.489 1 26.23 501 THR A O 1
ATOM 1384 N N . PRO A 1 181 ? -90.711 87.199 -17.738 1 25.84 502 PRO A N 1
ATOM 1385 C CA . PRO A 1 181 ? -91.138 88.602 -17.717 1 25.62 502 PRO A CA 1
ATOM 1386 C C . PRO A 1 181 ? -92.598 88.715 -17.3 1 25.61 502 PRO A C 1
ATOM 1387 O O . PRO A 1 181 ? -93.429 87.805 -17.49 1 26.34 502 PRO A O 1
ATOM 1391 N N . MET A 1 182 ? -92.931 89.908 -16.769 1 25.58 503 MET A N 1
ATOM 1392 C CA . MET A 1 182 ? -94.334 90.18 -16.444 1 25.63 503 MET A CA 1
ATOM 1393 C C . MET A 1 182 ? -95.175 90.244 -17.716 1 26.49 503 MET A C 1
ATOM 1394 O O . MET A 1 182 ? -94.674 90.394 -18.843 1 27.09 503 MET A O 1
ATOM 1399 N N . ASN A 1 183 ? -96.5 90.18 -17.523 1 26.11 504 ASN A N 1
ATOM 1400 C CA . ASN A 1 183 ? -97.406 90.376 -18.652 1 27.1 504 ASN A CA 1
ATOM 1401 C C . ASN A 1 183 ? -97.597 91.833 -19.034 1 29.49 504 ASN A C 1
ATOM 1402 O O . ASN A 1 183 ? -98.318 92.105 -19.989 1 32.59 504 ASN A O 1
ATOM 1407 N N . THR A 1 184 ? -97.087 92.773 -18.233 1 27.23 505 THR A N 1
ATOM 1408 C CA . THR A 1 184 ? -97.261 94.199 -18.509 1 27.5 505 THR A CA 1
ATOM 1409 C C . THR A 1 184 ? -95.927 94.886 -18.284 1 27.4 505 THR A C 1
ATOM 1410 O O . THR A 1 184 ? -95.158 94.504 -17.388 1 27.88 505 THR A O 1
ATOM 1414 N N . ILE A 1 185 ? -95.672 95.896 -19.105 1 26.37 506 ILE A N 1
ATOM 1415 C CA . ILE A 1 185 ? -94.503 96.767 -18.924 1 25.94 506 ILE A CA 1
ATOM 1416 C C . ILE A 1 185 ? -94.812 97.648 -17.728 1 25.31 506 ILE A C 1
ATOM 1417 O O . ILE A 1 185 ? -95.894 98.257 -17.674 1 25.55 506 ILE A O 1
ATOM 1422 N N . ARG A 1 186 ? -93.89 97.72 -16.74 1 24.31 507 ARG A N 1
ATOM 1423 C CA . ARG A 1 186 ? -94.109 98.543 -15.57 1 24.14 507 ARG A CA 1
ATOM 1424 C C . ARG A 1 186 ? -92.83 99.177 -15.11 1 24.42 507 ARG A C 1
ATOM 1425 O O . ARG A 1 186 ? -91.903 98.487 -14.68 1 24 507 ARG A O 1
ATOM 1433 N N . SER A 1 187 ? -92.794 100.508 -15.145 1 24.01 508 SER A N 1
ATOM 1434 C CA . SER A 1 187 ? -91.74 101.255 -14.501 1 23.99 508 SER A CA 1
ATOM 1435 C C . SER A 1 187 ? -92.458 102.052 -13.398 1 24.94 508 SER A C 1
ATOM 1436 O O . SER A 1 187 ? -93.575 102.57 -13.622 1 26.08 508 SER A O 1
ATOM 1439 N N . GLY A 1 188 ? -91.868 102.115 -12.214 1 23.58 509 GLY A N 1
ATOM 1440 C CA . GLY A 1 188 ? -92.511 102.827 -11.111 1 24.04 509 GLY A CA 1
ATOM 1441 C C . GLY A 1 188 ? -93.612 102.035 -10.432 1 24.84 509 GLY A C 1
ATOM 1442 O O . GLY A 1 188 ? -94.48 102.63 -9.793 1 24.58 509 GLY A O 1
ATOM 1443 N N . ALA A 1 189 ? -93.589 100.708 -10.554 1 23.51 510 ALA A N 1
ATOM 1444 C CA . ALA A 1 189 ? -94.57 99.889 -9.859 1 23.9 510 ALA A CA 1
ATOM 1445 C C . ALA A 1 189 ? -94.172 99.755 -8.374 1 23.84 510 ALA A C 1
ATOM 1446 O O . ALA A 1 189 ? -92.994 99.987 -7.989 1 26.25 510 ALA A O 1
ATOM 1448 N N . GLY A 1 190 ? -95.114 99.303 -7.551 1 22.03 511 GLY A N 1
ATOM 1449 C CA . GLY A 1 190 ? -94.779 98.876 -6.194 1 22.45 511 GLY A CA 1
ATOM 1450 C C . GLY A 1 190 ? -94.64 97.348 -6.217 1 21.92 511 GLY A C 1
ATOM 1451 O O . GLY A 1 190 ? -95.49 96.65 -6.761 1 22.23 511 GLY A O 1
ATOM 1452 N N . VAL A 1 191 ? -93.562 96.83 -5.648 1 20.71 512 VAL A N 1
ATOM 1453 C CA . VAL A 1 191 ? -93.291 95.395 -5.648 1 21.55 512 VAL A CA 1
ATOM 1454 C C . VAL A 1 191 ? -93.085 94.929 -4.211 1 22.01 512 VAL A C 1
ATOM 1455 O O . VAL A 1 191 ? -92.376 95.587 -3.416 1 22.1 512 VAL A O 1
ATOM 1459 N N . CYS A 1 192 ? -93.724 93.813 -3.854 1 21.72 513 CYS A N 1
ATOM 1460 C CA . CYS A 1 192 ? -93.602 93.281 -2.506 1 23.06 513 CYS A CA 1
ATOM 1461 C C . CYS A 1 192 ? -93.804 91.764 -2.578 1 23.87 513 CYS A C 1
ATOM 1462 O O . CYS A 1 192 ? -94.07 91.211 -3.63 1 23.07 513 CYS A O 1
ATOM 1465 N N . VAL A 1 193 ? -93.682 91.101 -1.435 1 24.24 514 VAL A N 1
ATOM 1466 C CA A VAL A 1 193 ? -93.876 89.665 -1.343 0.5 23.88 514 VAL A CA 1
ATOM 1467 C CA B VAL A 1 193 ? -93.888 89.658 -1.346 0.5 25.01 514 VAL A CA 1
ATOM 1468 C C . VAL A 1 193 ? -94.985 89.312 -0.373 1 25.86 514 VAL A C 1
ATOM 1469 O O . VAL A 1 193 ? -95.059 89.889 0.71 1 27.97 514 VAL A O 1
ATOM 1476 N N . LEU A 1 194 ? -95.808 88.364 -0.754 1 25.7 515 LEU A N 1
ATOM 1477 C CA . LEU A 1 194 ? -96.859 87.91 0.101 1 27.67 515 LEU A CA 1
ATOM 1478 C C . LEU A 1 194 ? -97.14 86.453 -0.228 1 29.27 515 LEU A C 1
ATOM 1479 O O . LEU A 1 194 ? -97.424 86.105 -1.368 1 28.55 515 LEU A O 1
ATOM 1484 N N . HIS A 1 195 ? -97.051 85.579 0.763 1 32.99 516 HIS A N 1
ATOM 1485 C CA . HIS A 1 195 ? -97.396 84.138 0.595 1 35.73 516 HIS A CA 1
ATOM 1486 C C . HIS A 1 195 ? -96.899 83.383 -0.694 1 37.23 516 HIS A C 1
ATOM 1487 O O . HIS A 1 195 ? -97.682 82.883 -1.503 1 39.93 516 HIS A O 1
ATOM 1494 N N . ASN A 1 196 ? -95.622 83.317 -0.858 1 34.18 517 ASN A N 1
ATOM 1495 C CA . ASN A 1 196 ? -94.898 82.606 -1.942 1 31.21 517 ASN A CA 1
ATOM 1496 C C . ASN A 1 196 ? -94.932 83.355 -3.282 1 27.21 517 ASN A C 1
ATOM 1497 O O . ASN A 1 196 ? -94.41 82.823 -4.267 1 25.52 517 ASN A O 1
ATOM 1502 N N . CYS A 1 197 ? -95.505 84.605 -3.323 1 24.59 518 CYS A N 1
ATOM 1503 C CA . CYS A 1 197 ? -95.55 85.307 -4.592 1 23.81 518 CYS A CA 1
ATOM 1504 C C . CYS A 1 197 ? -94.924 86.683 -4.507 1 22.93 518 CYS A C 1
ATOM 1505 O O . CYS A 1 197 ? -95.05 87.338 -3.477 1 23.34 518 CYS A O 1
ATOM 1508 N N . ILE A 1 198 ? -94.345 87.119 -5.623 1 22.68 519 ILE A N 1
ATOM 1509 C CA . ILE A 1 198 ? -93.844 88.512 -5.774 1 22.78 519 ILE A CA 1
ATOM 1510 C C . ILE A 1 198 ? -94.954 89.309 -6.475 1 22.92 519 ILE A C 1
ATOM 1511 O O . ILE A 1 198 ? -95.345 88.954 -7.595 1 25.57 519 ILE A O 1
ATOM 1516 N N . TYR A 1 199 ? -95.504 90.301 -5.82 1 21.77 520 TYR A N 1
ATOM 1517 C CA . TYR A 1 199 ? -96.58 91.113 -6.441 1 22.5 520 TYR A CA 1
ATOM 1518 C C . TYR A 1 199 ? -95.988 92.373 -7.107 1 22.2 520 TYR A C 1
ATOM 1519 O O . TYR A 1 199 ? -95.093 92.993 -6.536 1 22.62 520 TYR A O 1
ATOM 1528 N N . ALA A 1 200 ? -96.499 92.766 -8.261 1 22.17 521 ALA A N 1
ATOM 1529 C CA . ALA A 1 200 ? -96.149 94.02 -8.941 1 22.27 521 ALA A CA 1
ATOM 1530 C C . ALA A 1 200 ? -97.459 94.804 -9.14 1 22.44 521 ALA A C 1
ATOM 1531 O O . ALA A 1 200 ? -98.34 94.299 -9.827 1 23.93 521 ALA A O 1
ATOM 1533 N N . ALA A 1 201 ? -97.603 95.922 -8.449 1 23.18 522 ALA A N 1
ATOM 1534 C CA . ALA A 1 201 ? -98.842 96.715 -8.494 1 24.17 522 ALA A CA 1
ATOM 1535 C C . ALA A 1 201 ? -98.595 98.066 -9.124 1 23.8 522 ALA A C 1
ATOM 1536 O O . ALA A 1 201 ? -97.677 98.767 -8.717 1 23.35 522 ALA A O 1
ATOM 1538 N N . GLY A 1 202 ? -99.481 98.447 -10.028 1 24.27 523 GLY A N 1
ATOM 1539 C CA . GLY A 1 202 ? -99.367 99.771 -10.637 1 24.96 523 GLY A CA 1
ATOM 1540 C C . GLY A 1 202 ? -98.128 99.981 -11.482 1 24.8 523 GLY A C 1
ATOM 1541 O O . GLY A 1 202 ? -97.606 99.035 -12.103 1 24.48 523 GLY A O 1
ATOM 1542 N N . GLY A 1 203 ? -97.675 101.226 -11.506 1 24.7 524 GLY A N 1
ATOM 1543 C CA . GLY A 1 203 ? -96.584 101.598 -12.373 1 25.99 524 GLY A CA 1
ATOM 1544 C C . GLY A 1 203 ? -97.097 102.289 -13.622 1 25.52 524 GLY A C 1
ATOM 1545 O O . GLY A 1 203 ? -98.249 102.742 -13.696 1 27.83 524 GLY A O 1
ATOM 1546 N N . TYR A 1 204 ? -96.191 102.475 -14.58 1 25.69 525 TYR A N 1
ATOM 1547 C CA . TYR A 1 204 ? -96.475 103.189 -15.822 1 27.44 525 TYR A CA 1
ATOM 1548 C C . TYR A 1 204 ? -95.982 102.321 -16.971 1 28.55 525 TYR A C 1
ATOM 1549 O O . TYR A 1 204 ? -94.86 101.779 -16.904 1 27.64 525 TYR A O 1
ATOM 1558 N N . ASP A 1 205 ? -96.841 102.113 -17.987 1 28.76 526 ASP A N 1
ATOM 1559 C CA . ASP A 1 205 ? -96.481 101.198 -19.079 1 30.08 526 ASP A CA 1
ATOM 1560 C C . ASP A 1 205 ? -95.933 101.892 -20.319 1 32.95 526 ASP A C 1
ATOM 1561 O O . ASP A 1 205 ? -95.759 101.235 -21.333 1 34.19 526 ASP A O 1
ATOM 1566 N N . GLY A 1 206 ? -95.751 103.21 -20.264 1 33.98 527 GLY A N 1
ATOM 1567 C CA . GLY A 1 206 ? -95.351 103.983 -21.428 1 36.18 527 GLY A CA 1
ATOM 1568 C C . GLY A 1 206 ? -96.471 104.886 -21.92 1 38.51 527 GLY A C 1
ATOM 1569 O O . GLY A 1 206 ? -96.204 105.895 -22.578 1 40 527 GLY A O 1
ATOM 1570 N N . GLN A 1 207 ? -97.732 104.586 -21.55 1 38.65 528 GLN A N 1
ATOM 1571 C CA . GLN A 1 207 ? -98.899 105.355 -21.972 1 40.43 528 GLN A CA 1
ATOM 1572 C C . GLN A 1 207 ? -99.808 105.787 -20.819 1 39.35 528 GLN A C 1
ATOM 1573 O O . GLN A 1 207 ? -100.395 106.883 -20.869 1 39.91 528 GLN A O 1
ATOM 1579 N N . ASP A 1 208 ? -99.985 104.915 -19.806 1 36.32 529 ASP A N 1
ATOM 1580 C CA . ASP A 1 208 ? -100.865 105.242 -18.688 1 34.14 529 ASP A CA 1
ATOM 1581 C C . ASP A 1 208 ? -100.33 104.708 -17.393 1 31.41 529 ASP A C 1
ATOM 1582 O O . ASP A 1 208 ? -99.621 103.704 -17.372 1 30.96 529 ASP A O 1
ATOM 1587 N N . GLN A 1 209 ? -100.7 105.374 -16.295 1 30.31 530 GLN A N 1
ATOM 1588 C CA . GLN A 1 209 ? -100.486 104.852 -14.948 1 29.33 530 GLN A CA 1
ATOM 1589 C C . GLN A 1 209 ? -101.481 103.694 -14.805 1 29.97 530 GLN A C 1
ATOM 1590 O O . GLN A 1 209 ? -102.585 103.706 -15.362 1 30.92 530 GLN A O 1
ATOM 1596 N N . LEU A 1 210 ? -101.02 102.615 -14.166 1 28.81 531 LEU A N 1
ATOM 1597 C CA . LEU A 1 210 ? -101.786 101.362 -14.1 1 27.78 531 LEU A CA 1
ATOM 1598 C C . LEU A 1 210 ? -102.487 101.124 -12.786 1 27.46 531 LEU A C 1
ATOM 1599 O O . LEU A 1 210 ? -101.958 101.492 -11.735 1 27.45 531 LEU A O 1
ATOM 1604 N N . ASN A 1 211 ? -103.678 100.476 -12.828 1 27.9 532 ASN A N 1
ATOM 1605 C CA . ASN A 1 211 ? -104.3 99.974 -11.607 1 28.65 532 ASN A CA 1
ATOM 1606 C C . ASN A 1 211 ? -104.134 98.417 -11.549 1 28.46 532 ASN A C 1
ATOM 1607 O O . ASN A 1 211 ? -104.463 97.811 -10.538 1 29.02 532 ASN A O 1
ATOM 1612 N N . SER A 1 212 ? -103.593 97.774 -12.596 1 27.92 533 SER A N 1
ATOM 1613 C CA . SER A 1 212 ? -103.475 96.321 -12.622 1 28.01 533 SER A CA 1
ATOM 1614 C C . SER A 1 212 ? -102.378 95.827 -11.667 1 27.29 533 SER A C 1
ATOM 1615 O O . SER A 1 212 ? -101.441 96.576 -11.317 1 26.74 533 SER A O 1
ATOM 1618 N N . VAL A 1 213 ? -102.554 94.57 -11.209 1 26.06 534 VAL A N 1
ATOM 1619 C CA . VAL A 1 213 ? -101.663 93.955 -10.24 1 25.21 534 VAL A CA 1
ATOM 1620 C C . VAL A 1 213 ? -101.427 92.525 -10.69 1 25.99 534 VAL A C 1
ATOM 1621 O O . VAL A 1 213 ? -102.387 91.815 -10.994 1 26.47 534 VAL A O 1
ATOM 1625 N N . GLU A 1 214 ? -100.185 92.099 -10.735 1 24.43 535 GLU A N 1
ATOM 1626 C CA . GLU A 1 214 ? -99.885 90.718 -11.11 1 24.76 535 GLU A CA 1
ATOM 1627 C C . GLU A 1 214 ? -98.88 90.118 -10.118 1 24.11 535 GLU A C 1
ATOM 1628 O O . GLU A 1 214 ? -98.094 90.837 -9.484 1 23.41 535 GLU A O 1
ATOM 1634 N N . ARG A 1 215 ? -98.91 88.799 -9.966 1 23.6 536 ARG A N 1
ATOM 1635 C CA . ARG A 1 215 ? -98.03 88.153 -8.999 1 23.24 536 ARG A CA 1
ATOM 1636 C C . ARG A 1 215 ? -97.312 86.964 -9.645 1 23.03 536 ARG A C 1
ATOM 1637 O O . ARG A 1 215 ? -97.879 86.231 -10.473 1 25.42 536 ARG A O 1
ATOM 1645 N N . TYR A 1 216 ? -96.066 86.796 -9.227 1 23.42 537 TYR A N 1
ATOM 1646 C CA . TYR A 1 216 ? -95.18 85.766 -9.732 1 23.52 537 TYR A CA 1
ATOM 1647 C C . TYR A 1 216 ? -95.105 84.682 -8.676 1 23.98 537 TYR A C 1
ATOM 1648 O O . TYR A 1 216 ? -94.638 84.965 -7.565 1 23.87 537 TYR A O 1
ATOM 1657 N N . ASP A 1 217 ? -95.454 83.461 -9.048 1 24.74 538 ASP A N 1
ATOM 1658 C CA . ASP A 1 217 ? -95.342 82.314 -8.148 1 25.81 538 ASP A CA 1
ATOM 1659 C C . ASP A 1 217 ? -93.998 81.701 -8.416 1 27.03 538 ASP A C 1
ATOM 1660 O O . ASP A 1 217 ? -93.74 81.284 -9.543 1 27.38 538 ASP A O 1
ATOM 1665 N N . VAL A 1 218 ? -93.063 81.77 -7.433 1 26.82 539 VAL A N 1
ATOM 1666 C CA . VAL A 1 218 ? -91.708 81.281 -7.673 1 30.68 539 VAL A CA 1
ATOM 1667 C C . VAL A 1 218 ? -91.704 79.76 -8.003 1 32.82 539 VAL A C 1
ATOM 1668 O O . VAL A 1 218 ? -90.837 79.31 -8.762 1 35.72 539 VAL A O 1
ATOM 1672 N N . GLU A 1 219 ? -92.684 79.009 -7.529 1 32.1 540 GLU A N 1
ATOM 1673 C CA . GLU A 1 219 ? -92.708 77.546 -7.832 1 33.11 540 GLU A CA 1
ATOM 1674 C C . GLU A 1 219 ? -93.119 77.267 -9.271 1 34.05 540 GLU A C 1
ATOM 1675 O O . GLU A 1 219 ? -92.545 76.381 -9.893 1 38.25 540 GLU A O 1
ATOM 1681 N N . THR A 1 220 ? -94.07 78.024 -9.809 1 29.76 541 THR A N 1
ATOM 1682 C CA . THR A 1 220 ? -94.561 77.82 -11.162 1 28.6 541 THR A CA 1
ATOM 1683 C C . THR A 1 220 ? -93.915 78.66 -12.225 1 28.12 541 THR A C 1
ATOM 1684 O O . THR A 1 220 ? -94.145 78.397 -13.396 1 29.19 541 THR A O 1
ATOM 1688 N N . GLU A 1 221 ? -93.204 79.736 -11.838 1 26.96 542 GLU A N 1
ATOM 1689 C CA . GLU A 1 221 ? -92.558 80.644 -12.793 1 28.14 542 GLU A CA 1
ATOM 1690 C C . GLU A 1 221 ? -93.556 81.371 -13.704 1 27.64 542 GLU A C 1
ATOM 1691 O O . GLU A 1 221 ? -93.197 81.766 -14.81 1 28.72 542 GLU A O 1
ATOM 1697 N N . THR A 1 222 ? -94.767 81.592 -13.21 1 25.24 543 THR A N 1
ATOM 1698 C CA . THR A 1 222 ? -95.768 82.303 -13.999 1 26.3 543 THR A CA 1
ATOM 1699 C C . THR A 1 222 ? -96.203 83.572 -13.286 1 25.89 543 THR A C 1
ATOM 1700 O O . THR A 1 222 ? -96.224 83.639 -12.035 1 25.81 543 THR A O 1
ATOM 1704 N N . TRP A 1 223 ? -96.718 84.503 -14.094 1 25.04 544 TRP A N 1
ATOM 1705 C CA . TRP A 1 223 ? -97.276 85.731 -13.567 1 25.65 544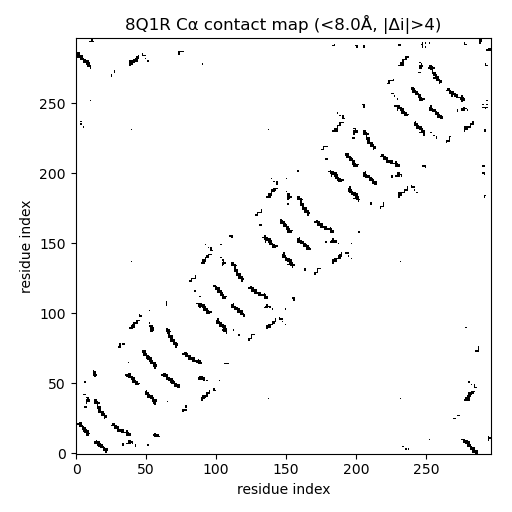 TRP A CA 1
ATOM 1706 C C . TRP A 1 223 ? -98.778 85.665 -13.819 1 26.39 544 TRP A C 1
ATOM 1707 O O . TRP A 1 223 ? -99.201 85.331 -14.931 1 28.33 544 TRP A O 1
ATOM 1718 N N . THR A 1 224 ? -99.577 85.97 -12.807 1 25.32 545 THR A N 1
ATOM 1719 C CA . THR A 1 224 ? -101.031 85.966 -12.954 1 26.22 545 THR A CA 1
ATOM 1720 C C . THR A 1 224 ? -101.629 87.267 -12.428 1 27.25 545 THR A C 1
ATOM 1721 O O . THR A 1 224 ? -101.201 87.732 -11.358 1 26.58 545 THR A O 1
ATOM 1725 N N . PHE A 1 225 ? -102.569 87.895 -13.181 1 26.34 546 PHE A N 1
ATOM 1726 C CA . PHE A 1 225 ? -103.23 89.079 -12.663 1 26.45 546 PHE A CA 1
ATOM 1727 C C . PHE A 1 225 ? -104.184 88.69 -11.516 1 27.57 546 PHE A C 1
ATOM 1728 O O . PHE A 1 225 ? -104.864 87.641 -11.56 1 29.11 546 PHE A O 1
ATOM 1736 N N . VAL A 1 226 ? -104.245 89.567 -10.512 1 26.86 547 VAL A N 1
ATOM 1737 C CA . VAL A 1 226 ? -105.233 89.502 -9.427 1 27.53 547 VAL A CA 1
ATOM 1738 C C . VAL A 1 226 ? -106.201 90.726 -9.603 1 28.18 547 VAL A C 1
ATOM 1739 O O . VAL A 1 226 ? -106.157 91.416 -10.633 1 28.97 547 VAL A O 1
ATOM 1743 N N . ALA A 1 227 ? -107.055 91.027 -8.606 1 27.83 548 ALA A N 1
ATOM 1744 C CA . ALA A 1 227 ? -107.976 92.161 -8.71 1 29.07 548 ALA A CA 1
ATOM 1745 C C . ALA A 1 227 ? -107.136 93.453 -8.837 1 28.94 548 ALA A C 1
ATOM 1746 O O . ALA A 1 227 ? -106.088 93.582 -8.175 1 27.77 548 ALA A O 1
ATOM 1748 N N . PRO A 1 228 ? -107.576 94.356 -9.723 1 30.05 549 PRO A N 1
ATOM 1749 C CA . PRO A 1 228 ? -106.871 95.639 -9.848 1 29.04 549 PRO A CA 1
ATOM 1750 C C . PRO A 1 228 ? -107.161 96.535 -8.656 1 29.14 549 PRO A C 1
ATOM 1751 O O . PRO A 1 228 ? -108.213 96.445 -8.008 1 29.52 549 PRO A O 1
ATOM 1755 N N . MET A 1 229 ? -106.246 97.498 -8.393 1 28.13 550 MET A N 1
ATOM 1756 C CA . MET A 1 229 ? -106.504 98.496 -7.369 1 28.46 550 MET A CA 1
ATOM 1757 C C . MET A 1 229 ? -107.652 99.411 -7.858 1 30.67 550 MET A C 1
ATOM 1758 O O . MET A 1 229 ? -107.948 99.479 -9.047 1 31.49 550 MET A O 1
ATOM 1763 N N . ARG A 1 230 ? -108.27 100.097 -6.932 1 31.34 551 ARG A N 1
ATOM 1764 C CA . ARG A 1 230 ? -109.3 101.089 -7.229 1 33.48 551 ARG A CA 1
ATOM 1765 C C . ARG A 1 230 ? -108.684 102.279 -7.949 1 33.93 551 ARG A C 1
ATOM 1766 O O . ARG A 1 230 ? -109.356 102.932 -8.763 1 35.97 551 ARG A O 1
ATOM 1774 N N . HIS A 1 231 ? -107.456 102.671 -7.551 1 32.53 552 HIS A N 1
ATOM 1775 C CA . HIS A 1 231 ? -106.826 103.822 -8.173 1 32.98 552 HIS A CA 1
ATOM 1776 C C . HIS A 1 231 ? -105.662 103.362 -9.033 1 31.73 552 HIS A C 1
ATOM 1777 O O . HIS A 1 231 ? -104.807 102.584 -8.572 1 31.63 552 HIS A O 1
ATOM 1784 N N . HIS A 1 232 ? -105.556 103.918 -10.235 1 31.22 553 HIS A N 1
ATOM 1785 C CA . HIS A 1 232 ? -104.339 103.771 -11.049 1 30.05 553 HIS A CA 1
ATOM 1786 C C . HIS A 1 232 ? -103.246 104.618 -10.34 1 29.29 553 HIS A C 1
ATOM 1787 O O . HIS A 1 232 ? -103.547 105.703 -9.843 1 29.77 553 HIS A O 1
ATOM 1794 N N . ARG A 1 233 ? -102.02 104.088 -10.258 1 27.7 554 ARG A N 1
ATOM 1795 C CA . ARG A 1 233 ? -100.975 104.79 -9.557 1 27.45 554 ARG A CA 1
ATOM 1796 C C . ARG A 1 233 ? -99.618 104.322 -9.997 1 26.6 554 ARG A C 1
ATOM 1797 O O . ARG A 1 233 ? -99.38 103.143 -10.269 1 25.91 554 ARG A O 1
ATOM 1805 N N . SER A 1 234 ? -98.719 105.278 -10.028 1 25.72 555 SER A N 1
ATOM 1806 C CA . SER A 1 234 ? -97.326 105.017 -10.359 1 25.04 555 SER A CA 1
ATOM 1807 C C . SER A 1 234 ? -96.493 105.769 -9.302 1 24.28 555 SER A C 1
ATOM 1808 O O . SER A 1 234 ? -96.947 106.769 -8.729 1 25.24 555 SER A O 1
ATOM 1811 N N . ALA A 1 235 ? -95.261 105.283 -9.007 1 23.29 556 ALA A N 1
ATOM 1812 C CA . ALA A 1 235 ? -94.445 105.868 -7.942 1 23.53 556 ALA A CA 1
ATOM 1813 C C . ALA A 1 235 ? -95.181 105.812 -6.589 1 24.71 556 ALA A C 1
ATOM 1814 O O . ALA A 1 235 ? -95.183 106.738 -5.793 1 23.89 556 ALA A O 1
ATOM 1816 N N . LEU A 1 236 ? -95.841 104.667 -6.348 1 25.45 557 LEU A N 1
ATOM 1817 C CA . LEU A 1 236 ? -96.507 104.417 -5.096 1 25.26 557 LEU A CA 1
ATOM 1818 C C . LEU A 1 236 ? -95.535 103.806 -4.065 1 25.04 557 LEU A C 1
ATOM 1819 O O . LEU A 1 236 ? -94.534 103.158 -4.421 1 26.77 557 LEU A O 1
ATOM 1824 N N . GLY A 1 237 ? -95.898 103.913 -2.802 1 23.33 558 GLY A N 1
ATOM 1825 C CA . GLY A 1 237 ? -95.233 103.169 -1.745 1 22.95 558 GLY A CA 1
ATOM 1826 C C . GLY A 1 237 ? -96.004 101.848 -1.566 1 23.45 558 GLY A C 1
ATOM 1827 O O . GLY A 1 237 ? -97.198 101.761 -1.906 1 24.04 558 GLY A O 1
ATOM 1828 N N . ILE A 1 238 ? -95.307 100.8 -1.086 1 23.37 559 ILE A N 1
ATOM 1829 C CA . ILE A 1 238 ? -95.965 99.505 -0.876 1 23.37 559 ILE A CA 1
ATOM 1830 C C . ILE A 1 238 ? -95.314 98.827 0.297 1 23.49 559 ILE A C 1
ATOM 1831 O O . ILE A 1 238 ? -94.095 98.975 0.551 1 24.5 559 ILE A O 1
ATOM 1836 N N . THR A 1 239 ? -96.127 98.094 1.065 1 22.98 560 THR A N 1
ATOM 1837 C CA . THR A 1 239 ? -95.581 97.21 2.095 1 23.57 560 THR A CA 1
ATOM 1838 C C . THR A 1 239 ? -96.573 96.113 2.411 1 24.61 560 THR A C 1
ATOM 1839 O O . THR A 1 239 ? -97.669 96.122 1.869 1 25.15 560 THR A O 1
ATOM 1843 N N . VAL A 1 240 ? -96.159 95.154 3.236 1 25.51 561 VAL A N 1
ATOM 1844 C CA . VAL A 1 240 ? -97.039 94.074 3.68 1 26.28 561 VAL A CA 1
ATOM 1845 C C . VAL A 1 240 ? -97.127 94.176 5.182 1 29.25 561 VAL A C 1
ATOM 1846 O O . VAL A 1 240 ? -96.122 94.416 5.856 1 30.09 561 VAL A O 1
ATOM 1850 N N . HIS A 1 241 ? -98.34 93.981 5.728 1 31.81 562 HIS A N 1
ATOM 1851 C CA . HIS A 1 241 ? -98.503 94.014 7.166 1 33.63 562 HIS A CA 1
ATOM 1852 C C . HIS A 1 241 ? -99.625 93.051 7.502 1 32.83 562 HIS A C 1
ATOM 1853 O O . HIS A 1 241 ? -100.715 93.169 6.95 1 32.31 562 HIS A O 1
ATOM 1860 N N . GLN A 1 242 ? -99.335 92.076 8.368 1 33.12 563 GLN A N 1
ATOM 1861 C CA . GLN A 1 242 ? -100.274 91.044 8.821 1 34.65 563 GLN A CA 1
ATOM 1862 C C . GLN A 1 242 ? -101.055 90.409 7.65 1 34.32 563 GLN A C 1
ATOM 1863 O O . GLN A 1 242 ? -102.273 90.201 7.691 1 35.76 563 GLN A O 1
ATOM 1869 N N . GLY A 1 243 ? -100.294 90.056 6.626 1 32.81 564 GLY A N 1
ATOM 1870 C CA . GLY A 1 243 ? -100.769 89.29 5.486 1 31.13 564 GLY A CA 1
ATOM 1871 C C . GLY A 1 243 ? -101.592 90.025 4.459 1 29.25 564 GLY A C 1
ATOM 1872 O O . GLY A 1 243 ? -102.308 89.401 3.673 1 29.91 564 GLY A O 1
ATOM 1873 N N . LYS A 1 244 ? -101.517 91.341 4.472 1 27.75 565 LYS A N 1
ATOM 1874 C CA . LYS A 1 244 ? -102.23 92.166 3.515 1 27.17 565 LYS A CA 1
ATOM 1875 C C . LYS A 1 244 ? -101.237 93.14 2.892 1 27.1 565 LYS A C 1
ATOM 1876 O O . LYS A 1 244 ? -100.232 93.51 3.524 1 28.06 565 LYS A O 1
ATOM 1882 N N . ILE A 1 245 ? -101.479 93.496 1.645 1 26.15 566 ILE A N 1
ATOM 1883 C CA . ILE A 1 245 ? -100.609 94.471 0.958 1 26.04 566 ILE A CA 1
ATOM 1884 C C . ILE A 1 245 ? -101.212 95.851 1.169 1 25.53 566 ILE A C 1
ATOM 1885 O O . ILE A 1 245 ? -102.437 95.985 1.05 1 26.23 566 ILE A O 1
ATOM 1890 N N . TYR A 1 246 ? -100.385 96.875 1.41 1 24.31 567 TYR A N 1
ATOM 1891 C CA . TYR A 1 246 ? -100.871 98.244 1.519 1 24.75 567 TYR A CA 1
ATOM 1892 C C . TYR A 1 246 ? -100.116 99.056 0.486 1 24.25 567 TYR A C 1
ATOM 1893 O O . TYR A 1 246 ? -98.899 98.93 0.389 1 24.35 567 TYR A O 1
ATOM 1902 N N . VAL A 1 247 ? -100.872 99.821 -0.34 1 24.2 568 VAL A N 1
ATOM 1903 C CA . VAL A 1 247 ? -100.274 100.747 -1.308 1 25.03 568 VAL A CA 1
ATOM 1904 C C . VAL A 1 247 ? -100.562 102.172 -0.832 1 26.08 568 VAL A C 1
ATOM 1905 O O . VAL A 1 247 ? -101.684 102.45 -0.374 1 26.15 568 VAL A O 1
ATOM 1909 N N . LEU A 1 248 ? -99.56 103.032 -0.938 1 25.67 569 LEU A N 1
ATOM 1910 C CA . LEU A 1 248 ? -99.651 104.394 -0.428 1 25.86 569 LEU A CA 1
ATOM 1911 C C . LEU A 1 248 ? -99.293 105.435 -1.489 1 26.35 569 LEU A C 1
ATOM 1912 O O . LEU A 1 248 ? -98.177 105.498 -1.994 1 25.63 569 LEU A O 1
ATOM 1917 N N . GLY A 1 249 ? -100.266 106.276 -1.799 1 27.2 570 GLY A N 1
ATOM 1918 C CA . GLY A 1 249 ? -100.016 107.432 -2.656 1 28.06 570 GLY A CA 1
ATOM 1919 C C . GLY A 1 249 ? -99.631 107.09 -4.071 1 26.88 570 GLY A C 1
ATOM 1920 O O . GLY A 1 249 ? -100.117 106.09 -4.629 1 25.81 570 GLY A O 1
ATOM 1921 N N . GLY A 1 250 ? -98.824 107.964 -4.66 1 25.81 571 GLY A N 1
ATOM 1922 C CA . GLY A 1 250 ? -98.462 107.82 -6.046 1 26.35 571 GLY A CA 1
ATOM 1923 C C . GLY A 1 250 ? -99.048 108.908 -6.903 1 28.45 571 GLY A C 1
ATOM 1924 O O . GLY A 1 250 ? -99.744 109.812 -6.409 1 30.14 571 GLY A O 1
ATOM 1925 N N . TYR A 1 251 ? -98.784 108.84 -8.18 1 29.38 572 TYR A N 1
ATOM 1926 C CA . TYR A 1 251 ? -99.281 109.788 -9.163 1 30.76 572 TYR A CA 1
ATOM 1927 C C . TYR A 1 251 ? -100.163 109.041 -10.172 1 31.04 572 TYR A C 1
ATOM 1928 O O . TYR A 1 251 ? -99.771 107.956 -10.651 1 29.09 572 TYR A O 1
ATOM 1937 N N . ASP A 1 252 ? -101.368 109.567 -10.438 1 31.05 573 ASP A N 1
ATOM 1938 C CA . ASP A 1 252 ? -102.291 108.891 -11.357 1 31.55 573 ASP A CA 1
ATOM 1939 C C . ASP A 1 252 ? -102.457 109.614 -12.699 1 32.98 573 ASP A C 1
ATOM 1940 O O . ASP A 1 252 ? -103.452 109.371 -13.406 1 35.41 573 ASP A O 1
ATOM 1945 N N . GLY A 1 253 ? -101.557 110.556 -12.997 1 33.18 574 GLY A N 1
ATOM 1946 C CA . GLY A 1 253 ? -101.64 111.311 -14.232 1 34.86 574 GLY A CA 1
ATOM 1947 C C . GLY A 1 253 ? -102.431 112.603 -14.079 1 36.07 574 GLY A C 1
ATOM 1948 O O . GLY A 1 253 ? -102.565 113.356 -15.042 1 37.89 574 GLY A O 1
ATOM 1949 N N . HIS A 1 254 ? -102.922 112.878 -12.858 1 35.25 575 HIS A N 1
ATOM 1950 C CA . HIS A 1 254 ? -103.785 114.03 -12.582 1 35.41 575 HIS A CA 1
ATOM 1951 C C . HIS A 1 254 ? -103.569 114.565 -11.172 1 36.07 575 HIS A C 1
ATOM 1952 O O . HIS A 1 254 ? -103.464 115.793 -10.957 1 36.76 575 HIS A O 1
ATOM 1959 N N . THR A 1 255 ? -103.51 113.665 -10.211 1 34.87 576 THR A N 1
ATOM 1960 C CA . THR A 1 255 ? -103.448 113.989 -8.808 1 35.89 576 THR A CA 1
ATOM 1961 C C . THR A 1 255 ? -102.277 113.263 -8.133 1 34.26 576 THR A C 1
ATOM 1962 O O . THR A 1 255 ? -101.926 112.14 -8.534 1 33.59 576 THR A O 1
ATOM 1966 N N . PHE A 1 256 ? -101.734 113.865 -7.066 1 31.74 577 PHE A N 1
ATOM 1967 C CA . PHE A 1 256 ? -100.803 113.203 -6.176 1 31.17 577 PHE A CA 1
ATOM 1968 C C . PHE A 1 256 ? -101.688 112.603 -5.133 1 31.2 577 PHE A C 1
ATOM 1969 O O . PHE A 1 256 ? -102.338 113.316 -4.358 1 32.7 577 PHE A O 1
ATOM 1977 N N . LEU A 1 257 ? -101.869 111.279 -5.224 1 30.57 578 LEU A N 1
ATOM 1978 C CA . LEU A 1 257 ? -102.807 110.596 -4.385 1 31.08 578 LEU A CA 1
ATOM 1979 C C . LEU A 1 257 ? -102.508 110.614 -2.919 1 30.55 578 LEU A C 1
ATOM 1980 O O . LEU A 1 257 ? -101.365 110.413 -2.516 1 30.04 578 LEU A O 1
ATOM 1985 N N . ASP A 1 258 ? -103.561 110.747 -2.11 1 31.27 579 ASP A N 1
ATOM 1986 C CA . ASP A 1 258 ? -103.46 110.513 -0.672 1 31.49 579 ASP A CA 1
ATOM 1987 C C . ASP A 1 258 ? -104.074 109.104 -0.338 1 31.84 579 ASP A C 1
ATOM 1988 O O . ASP A 1 258 ? -103.889 108.611 0.759 1 33.43 579 ASP A O 1
ATOM 1993 N N . SER A 1 259 ? -104.639 108.427 -1.326 1 30.79 580 SER A N 1
ATOM 1994 C CA . SER A 1 259 ? -105.259 107.118 -1.108 1 31.2 580 SER A CA 1
ATOM 1995 C C . SER A 1 259 ? -104.284 106.061 -0.598 1 30.8 580 SER A C 1
ATOM 1996 O O . SER A 1 259 ? -103.175 105.907 -1.125 1 30.29 580 SER A O 1
ATOM 1999 N N . VAL A 1 260 ? -104.754 105.271 0.384 1 30.56 581 VAL A N 1
ATOM 2000 C CA . VAL A 1 260 ? -104.054 104.083 0.873 1 30.04 581 VAL A CA 1
ATOM 2001 C C . VAL A 1 260 ? -105.057 102.969 0.71 1 30.13 581 VAL A C 1
ATOM 2002 O O . VAL A 1 260 ? -106.127 103.036 1.293 1 32 581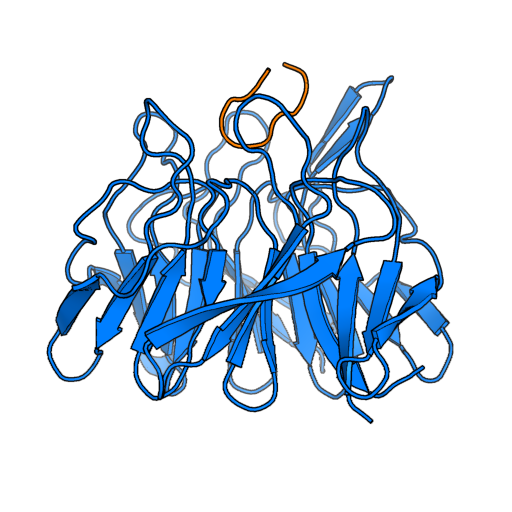 VAL A O 1
ATOM 2006 N N . GLU A 1 261 ? -104.72 101.979 -0.104 1 28.07 582 GLU A N 1
ATOM 2007 C CA . GLU A 1 261 ? -105.57 100.797 -0.315 1 27.73 582 GLU A CA 1
ATOM 2008 C C . GLU A 1 261 ? -104.9 99.549 0.273 1 27.44 582 GLU A C 1
ATOM 2009 O O . GLU A 1 261 ? -103.687 99.476 0.397 1 27.03 582 GLU A O 1
ATOM 2015 N N . CYS A 1 262 ? -105.739 98.573 0.639 1 27.26 583 CYS A N 1
ATOM 2016 C CA . CYS A 1 262 ? -105.248 97.366 1.279 1 29.19 583 CYS A CA 1
ATOM 2017 C C . CYS A 1 262 ? -105.829 96.182 0.503 1 28.44 583 CYS A C 1
ATOM 2018 O O . CYS A 1 262 ? -107.027 96.151 0.217 1 29.24 583 CYS A O 1
ATOM 2021 N N . TYR A 1 263 ? -104.952 95.236 0.118 1 26.87 584 TYR A N 1
ATOM 2022 C CA . TYR A 1 263 ? -105.349 94.056 -0.623 1 27.54 584 TYR A CA 1
ATOM 2023 C C . TYR A 1 263 ? -105.434 92.852 0.307 1 28.21 584 TYR A C 1
ATOM 2024 O O . TYR A 1 263 ? -104.463 92.534 0.982 1 27.94 584 TYR A O 1
ATOM 2033 N N . ASP A 1 264 ? -106.587 92.165 0.292 1 28.08 585 ASP A N 1
ATOM 2034 C CA . ASP A 1 264 ? -106.799 90.94 1.052 1 30.25 585 ASP A CA 1
ATOM 2035 C C . ASP A 1 264 ? -106.705 89.79 0.031 1 30.88 585 ASP A C 1
ATOM 2036 O O . ASP A 1 264 ? -107.551 89.637 -0.871 1 30.62 585 ASP A O 1
ATOM 2041 N N . PRO A 1 265 ? -105.684 88.926 0.194 1 31.09 586 PRO A N 1
ATOM 2042 C CA . PRO A 1 265 ? -105.473 87.877 -0.803 1 31.28 586 PRO A CA 1
ATOM 2043 C C . PRO A 1 265 ? -106.528 86.776 -0.742 1 34.35 586 PRO A C 1
ATOM 2044 O O . PRO A 1 265 ? -106.797 86.136 -1.759 1 35.51 586 PRO A O 1
ATOM 2048 N N . ASP A 1 266 ? -107.139 86.584 0.425 1 35.19 587 ASP A N 1
ATOM 2049 C CA . ASP A 1 266 ? -108.127 85.526 0.595 1 36.67 587 ASP A CA 1
ATOM 2050 C C . ASP A 1 266 ? -109.404 85.856 -0.167 1 37.23 587 ASP A C 1
ATOM 2051 O O . ASP A 1 266 ? -110.028 84.954 -0.756 1 38.27 587 ASP A O 1
ATOM 2056 N N . SER A 1 267 ? -109.82 87.13 -0.14 1 36.31 588 SER A N 1
ATOM 2057 C CA . SER A 1 267 ? -111.022 87.536 -0.89 1 36.63 588 SER A CA 1
ATOM 2058 C C . SER A 1 267 ? -110.678 88.116 -2.285 1 34.84 588 SER A C 1
ATOM 2059 O O . SER A 1 267 ? -111.587 88.352 -3.072 1 34.59 588 SER A O 1
ATOM 2062 N N . ASP A 1 268 ? -109.382 88.324 -2.609 1 33.17 589 ASP A N 1
ATOM 2063 C CA . ASP A 1 268 ? -108.967 88.945 -3.885 1 32.76 589 ASP A CA 1
ATOM 2064 C C . ASP A 1 268 ? -109.669 90.311 -4.075 1 32.35 589 ASP A C 1
ATOM 2065 O O . ASP A 1 268 ? -110.292 90.572 -5.103 1 33.18 589 ASP A O 1
ATOM 2070 N N . THR A 1 269 ? -109.661 91.149 -3.011 1 31.27 590 THR A N 1
ATOM 2071 C CA . THR A 1 269 ? -110.293 92.469 -3.044 1 32.41 590 THR A CA 1
ATOM 2072 C C . THR A 1 269 ? -109.379 93.536 -2.475 1 32.1 590 THR A C 1
ATOM 2073 O O . THR A 1 269 ? -108.593 93.279 -1.554 1 33.1 590 THR A O 1
ATOM 2077 N N . TRP A 1 270 ? -109.541 94.748 -2.994 1 30.5 591 TRP A N 1
ATOM 2078 C CA . TRP A 1 270 ? -108.832 95.921 -2.508 1 31.4 591 TRP A CA 1
ATOM 2079 C C . TRP A 1 270 ? -109.866 96.799 -1.837 1 34.05 591 TRP A C 1
ATOM 2080 O O . TRP A 1 270 ? -110.992 96.902 -2.331 1 35.89 591 TRP A O 1
ATOM 2091 N N . SER A 1 271 ? -109.486 97.453 -0.748 1 33.19 592 SER A N 1
ATOM 2092 C CA . SER A 1 271 ? -110.38 98.424 -0.098 1 33.82 592 SER A CA 1
ATOM 2093 C C . SER A 1 271 ? -109.575 99.651 0.342 1 33.87 592 SER A C 1
ATOM 2094 O O . SER A 1 271 ? -108.37 99.563 0.63 1 32.68 592 SER A O 1
ATOM 2097 N N . GLU A 1 272 ? -110.229 100.817 0.394 1 35.48 593 GLU A N 1
ATOM 2098 C CA . GLU A 1 272 ? -109.576 102.046 0.885 1 37.42 593 GLU A CA 1
ATOM 2099 C C . GLU A 1 272 ? -109.511 101.919 2.402 1 38.89 593 GLU A C 1
ATOM 2100 O O . GLU A 1 272 ? -110.524 101.533 2.988 1 42.42 593 GLU A O 1
ATOM 2106 N N . VAL A 1 273 ? -108.358 102.15 3.052 1 37.44 594 VAL A N 1
ATOM 2107 C CA . VAL A 1 273 ? -108.305 101.953 4.517 1 39.09 594 VAL A CA 1
ATOM 2108 C C . VAL A 1 273 ? -108.059 103.198 5.319 1 40.29 594 VAL A C 1
ATOM 2109 O O . VAL A 1 273 ? -108.405 103.247 6.507 1 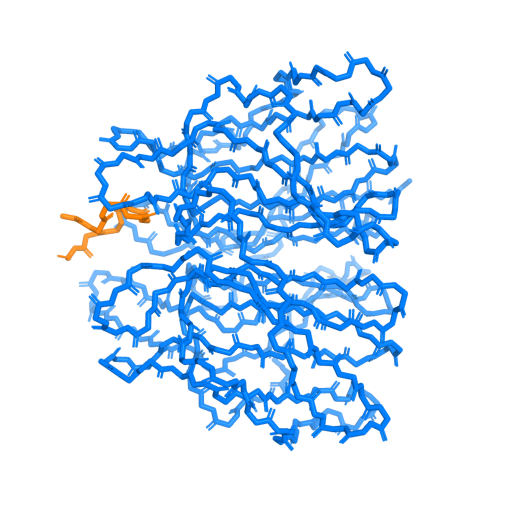42.77 594 VAL A O 1
ATOM 2113 N N . THR A 1 274 ? -107.458 104.196 4.699 1 38.11 595 THR A N 1
ATOM 2114 C CA . THR A 1 274 ? -107.138 105.476 5.311 1 39.02 595 THR A CA 1
ATOM 2115 C C . THR A 1 274 ? -106.642 106.386 4.175 1 38.53 595 THR A C 1
ATOM 2116 O O . THR A 1 274 ? -106.493 105.952 3.014 1 38.68 595 THR A O 1
ATOM 2120 N N . ARG A 1 275 ? -106.46 107.653 4.491 1 36.81 596 ARG A N 1
ATOM 2121 C CA . ARG A 1 275 ? -105.823 108.553 3.555 1 36.75 596 ARG A CA 1
ATOM 2122 C C . ARG A 1 275 ? -104.582 109.044 4.245 1 34.74 596 ARG A C 1
ATOM 2123 O O . ARG A 1 275 ? -104.603 109.346 5.451 1 35.45 596 ARG A O 1
ATOM 2131 N N . MET A 1 276 ? -103.535 109.25 3.465 1 32.41 597 MET A N 1
ATOM 2132 C CA . MET A 1 276 ? -102.354 109.946 3.973 1 31.98 597 MET A CA 1
ATOM 2133 C C . MET A 1 276 ? -102.757 111.385 4.345 1 32.96 597 MET A C 1
ATOM 2134 O O . MET A 1 276 ? -103.784 111.908 3.854 1 33.37 597 MET A O 1
ATOM 2139 N N . THR A 1 277 ? -101.914 112.022 5.176 1 31.87 598 THR A N 1
ATOM 2140 C CA . THR A 1 277 ? -102.231 113.404 5.606 1 32.83 598 THR A CA 1
ATOM 2141 C C . THR A 1 277 ? -102.226 114.407 4.456 1 35.05 598 THR A C 1
ATOM 2142 O O . THR A 1 277 ? -102.796 115.479 4.587 1 37.19 598 THR A O 1
ATOM 2146 N N . SER A 1 278 ? -101.544 114.084 3.345 1 33.09 599 SER A N 1
ATOM 2147 C CA . SER A 1 278 ? -101.502 114.914 2.135 1 31.69 599 SER A CA 1
ATOM 2148 C C . SER A 1 278 ? -101.031 114 0.986 1 32.47 599 SER A C 1
ATOM 2149 O O . SER A 1 278 ? -100.282 113.022 1.216 1 33.79 599 SER A O 1
ATOM 2152 N N . GLY A 1 279 ? -101.492 114.295 -0.222 1 31.47 600 GLY A N 1
ATOM 2153 C CA . GLY A 1 279 ? -101.098 113.492 -1.372 1 30.22 600 GLY A CA 1
ATOM 2154 C C . GLY A 1 279 ? -99.624 113.661 -1.732 1 29.51 600 GLY A C 1
ATOM 2155 O O . GLY A 1 279 ? -99.1 114.775 -1.733 1 30.35 600 GLY A O 1
ATOM 2156 N N . ARG A 1 280 ? -99.001 112.586 -2.139 1 27.96 601 ARG A N 1
ATOM 2157 C CA . ARG A 1 280 ? -97.584 112.615 -2.511 1 27.46 601 ARG A CA 1
ATOM 2158 C C . ARG A 1 280 ? -97.226 111.364 -3.313 1 27.11 601 ARG A C 1
ATOM 2159 O O . ARG A 1 280 ? -97.944 110.375 -3.247 1 26.73 601 ARG A O 1
ATOM 2167 N N . SER A 1 281 ? -96.125 111.427 -4.078 1 26.06 602 SER A N 1
ATOM 2168 C CA . SER A 1 281 ? -95.589 110.276 -4.813 1 26.06 602 SER A CA 1
ATOM 2169 C C . SER A 1 281 ? -94.13 110.044 -4.394 1 25.16 602 SER A C 1
ATOM 2170 O O . SER A 1 281 ? -93.523 110.873 -3.707 1 24.6 602 SER A O 1
ATOM 2173 N N . GLY A 1 282 ? -93.602 108.898 -4.795 1 24.57 603 GLY A N 1
ATOM 2174 C CA . GLY A 1 282 ? -92.178 108.655 -4.567 1 23.96 603 GLY A CA 1
ATOM 2175 C C . GLY A 1 282 ? -91.751 108.466 -3.127 1 24.51 603 GLY A C 1
ATOM 2176 O O . GLY A 1 282 ? -90.586 108.751 -2.792 1 23.41 603 GLY A O 1
ATOM 2177 N N . VAL A 1 283 ? -92.628 107.931 -2.278 1 24.25 604 VAL A N 1
ATOM 2178 C CA . VAL A 1 283 ? -92.251 107.693 -0.887 1 23.95 604 VAL A CA 1
ATOM 2179 C C . VAL A 1 283 ? -91.426 106.41 -0.692 1 23.35 604 VAL A C 1
ATOM 2180 O O . VAL A 1 283 ? -91.499 105.491 -1.521 1 24.2 604 VAL A O 1
ATOM 2184 N N . GLY A 1 284 ? -90.727 106.334 0.435 1 22.29 605 GLY A N 1
ATOM 2185 C CA . GLY A 1 284 ? -90.115 105.094 0.907 1 22.99 605 GLY A CA 1
ATOM 2186 C C . GLY A 1 284 ? -90.98 104.533 2.024 1 23.66 605 GLY A C 1
ATOM 2187 O O . GLY A 1 284 ? -91.518 105.313 2.83 1 25.99 605 GLY A O 1
ATOM 2188 N N . VAL A 1 285 ? -91.264 103.184 2.047 1 23.6 606 VAL A N 1
ATOM 2189 C CA . VAL A 1 285 ? -92.163 102.654 3.076 1 25.02 606 VAL A CA 1
ATOM 2190 C C . VAL A 1 285 ? -91.562 101.46 3.724 1 25.65 606 VAL A C 1
ATOM 2191 O O . VAL A 1 285 ? -90.964 100.67 3.017 1 27.08 606 VAL A O 1
ATOM 2195 N N . ALA A 1 286 ? -91.791 101.265 5.011 1 24.46 607 ALA A N 1
ATOM 2196 C CA . ALA A 1 286 ? -91.398 100.022 5.706 1 26.62 607 ALA A CA 1
ATOM 2197 C C . ALA A 1 286 ? -92.223 99.865 6.999 1 26.49 607 ALA A C 1
ATOM 2198 O O . ALA A 1 286 ? -92.889 100.816 7.401 1 26.49 607 ALA A O 1
ATOM 2200 N N . VAL A 1 287 ? -92.168 98.718 7.664 1 27.64 608 VAL A N 1
ATOM 2201 C CA . VAL A 1 287 ? -92.926 98.443 8.874 1 29.07 608 VAL A CA 1
ATOM 2202 C C . VAL A 1 287 ? -91.991 98.109 10.015 1 31.22 608 VAL A C 1
ATOM 2203 O O . VAL A 1 287 ? -91.107 97.277 9.834 1 30.67 608 VAL A O 1
ATOM 2207 N N . THR A 1 288 ? -92.166 98.771 11.185 1 33.67 609 THR A N 1
ATOM 2208 C CA . THR A 1 288 ? -91.426 98.46 12.419 1 35.69 609 THR A CA 1
ATOM 2209 C C . THR A 1 288 ? -92.272 98.889 13.666 1 37.85 609 THR A C 1
ATOM 2210 O O . THR A 1 288 ? -93.4 99.339 13.498 1 36.22 609 THR A O 1
ATOM 2214 N N . MET A 1 289 ? -91.738 98.718 14.903 1 40.41 610 MET A N 1
ATOM 2215 C CA . MET A 1 289 ? -92.377 99.054 16.188 1 42.83 610 MET A CA 1
ATOM 2216 C C . MET A 1 289 ? -92.876 100.512 16.254 1 43.56 610 MET A C 1
ATOM 2217 O O . MET A 1 289 ? -92.376 101.374 15.514 1 43.39 610 MET A O 1
ATOM 2222 N N . GLU A 1 290 ? -93.819 100.792 17.174 1 43.43 611 GLU A N 1
ATOM 2223 C CA . GLU A 1 290 ? -94.281 102.164 17.44 1 45.4 611 GLU A CA 1
ATOM 2224 C C . GLU A 1 290 ? -93.124 102.964 18.068 1 46.76 611 GLU A C 1
ATOM 2225 O O . GLU A 1 290 ? -92.336 102.413 18.841 1 47.22 611 GLU A O 1
ATOM 2231 N N . PRO A 1 291 ? -93.04 104.277 17.809 1 47.26 612 PRO A N 1
ATOM 2232 C CA . PRO A 1 291 ? -91.959 105.073 18.409 1 48.23 612 PRO A CA 1
ATOM 2233 C C . PRO A 1 291 ? -92.266 105.538 19.838 1 49.57 612 PRO A C 1
ATOM 2234 O O . PRO A 1 291 ? -93.209 105.047 20.471 1 50.18 612 PRO A O 1
ATOM 2241 N N . CYS B 2 2 ? -94.012 117.417 -16.937 1 47.55 2 CYS E N 1
ATOM 2242 C CA . CYS B 2 2 ? -93.746 116.54 -15.814 1 45.37 2 CYS E CA 1
ATOM 2243 C C . CYS B 2 2 ? -93.487 115.088 -16.224 1 41.28 2 CYS E C 1
ATOM 2244 O O . CYS B 2 2 ? -93.916 114.639 -17.285 1 41.76 2 CYS E O 1
ATOM 2247 N N . ASP B 2 3 ? -92.78 114.372 -15.352 1 36.18 4 ASP E N 1
ATOM 2248 C CA . ASP B 2 3 ? -92.476 112.961 -15.543 1 33.52 4 ASP E CA 1
ATOM 2249 C C . ASP B 2 3 ? -93.762 112.161 -15.312 1 33.96 4 ASP E C 1
ATOM 2250 O O . ASP B 2 3 ? -94.306 112.18 -14.226 1 33.93 4 ASP E O 1
ATOM 2255 N N . PRO B 2 4 ? -94.255 111.432 -16.324 1 34.6 5 PRO E N 1
ATOM 2256 C CA . PRO B 2 4 ? -95.534 110.716 -16.169 1 34.62 5 PRO E CA 1
ATOM 2257 C C . PRO B 2 4 ? -95.503 109.589 -15.137 1 34.05 5 PRO E C 1
ATOM 2258 O O . PRO B 2 4 ? -96.551 109.176 -14.638 1 34.52 5 PRO E O 1
ATOM 2262 N N . GLU B 2 5 ? -94.3 109.102 -14.804 1 30.63 6 GLU E N 1
ATOM 2263 C CA . GLU B 2 5 ? -94.176 108.044 -13.817 1 29.37 6 GLU E CA 1
ATOM 2264 C C . GLU B 2 5 ? -94.273 108.535 -12.378 1 29.22 6 GLU E C 1
ATOM 2265 O O . GLU B 2 5 ? -94.643 107.765 -11.499 1 29.4 6 GLU E O 1
ATOM 2271 N N . THR B 2 6 ? -93.768 109.744 -12.117 1 28.19 7 THR E N 1
ATOM 2272 C CA . THR B 2 6 ? -93.666 110.234 -10.75 1 27.81 7 THR E CA 1
ATOM 2273 C C . THR B 2 6 ? -94.515 111.482 -10.492 1 28.58 7 THR E C 1
ATOM 2274 O O . THR B 2 6 ? -94.742 111.858 -9.349 1 29.4 7 THR E O 1
ATOM 2278 N N 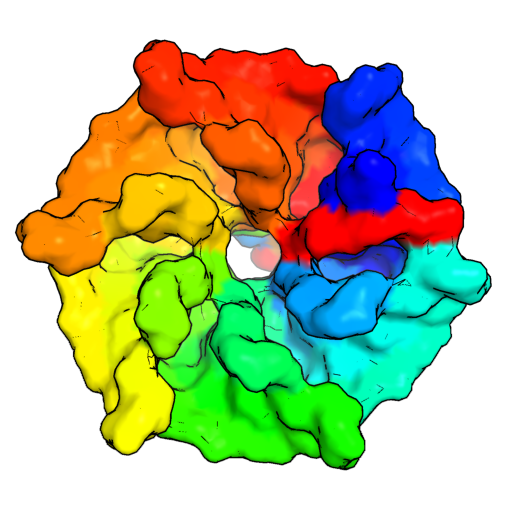. GLY B 2 7 ? -94.862 112.187 -11.561 1 27.93 8 GLY E N 1
ATOM 2279 C CA . GLY B 2 7 ? -95.516 113.477 -11.437 1 29.07 8 GLY E CA 1
ATOM 2280 C C . GLY B 2 7 ? -94.586 114.661 -11.243 1 30.21 8 GLY E C 1
ATOM 2281 O O . GLY B 2 7 ? -95.034 115.812 -11.284 1 30.88 8 GLY E O 1
ATOM 2282 N N . GLU B 2 8 ? -93.297 114.386 -10.995 1 30.02 9 GLU E N 1
ATOM 2283 C CA . GLU B 2 8 ? -92.382 115.481 -10.674 1 30.44 9 GLU E CA 1
ATOM 2284 C C . GLU B 2 8 ? -92.142 116.408 -11.852 1 33.71 9 GLU E C 1
ATOM 2285 O O . GLU B 2 8 ? -92.081 115.956 -12.992 1 33.11 9 GLU E O 1
ATOM 2291 N N . CYS B 2 9 ? -91.99 117.709 -11.553 1 36.98 10 CYS E N 1
ATOM 2292 C CA . CYS B 2 9 ? -91.616 118.702 -12.547 1 42.64 10 CYS E CA 1
ATOM 2293 C C . CYS B 2 9 ? -90.281 118.328 -13.195 1 45.88 10 CYS E C 1
ATOM 2294 O O . CYS B 2 9 ? -89.382 117.843 -12.509 1 44.94 10 CYS E O 1
ATOM 2297 N N . LEU B 2 10 ? -90.325 118.265 -14.534 1 50.05 11 LEU E N 1
ATOM 2298 C CA . LEU B 2 10 ? -89.24 118.304 -15.503 1 53.93 11 LEU E CA 1
ATOM 2299 C C . LEU B 2 10 ? -89.363 117.068 -16.402 1 56.37 11 LEU E C 1
ATOM 2300 O O . LEU B 2 10 ? -89.612 117.204 -17.604 1 57.6 11 LEU E O 1
#